Protein 5DS1 (pdb70)

Structure (mmCIF, N/CA/C/O backbone):
data_5DS1
#
_entry.id   5DS1
#
_cell.length_a   48.860
_cell.length_b   82.690
_cell.length_c   88.900
_cell.angle_alpha   90.00
_cell.angle_beta   92.11
_cell.angle_gamma   90.00
#
_symmetry.space_group_name_H-M   'C 1 2 1'
#
loop_
_entity.id
_entity.type
_entity.pdbx_description
1 polymer '17.1 kDa class II heat shock protein'
2 water water
#
loop_
_atom_site.group_PDB
_atom_site.id
_atom_site.type_symbol
_atom_site.label_atom_id
_atom_site.label_alt_id
_atom_site.label_comp_id
_atom_site.label_asym_id
_atom_site.label_entity_id
_atom_site.label_seq_id
_atom_site.pdbx_PDB_ins_code
_atom_site.Cartn_x
_atom_site.Cartn_y
_atom_site.Cartn_z
_atom_site.occupancy
_atom_site.B_iso_or_equiv
_atom_site.auth_seq_id
_atom_site.auth_comp_id
_atom_site.auth_asym_id
_atom_site.auth_atom_id
_atom_site.pdbx_PDB_model_num
ATOM 1 N N . SER A 1 2 ? -33.684 3.325 3.980 1.00 47.42 2 SER A N 1
ATOM 2 C CA . SER A 1 2 ? -32.631 3.464 4.993 1.00 58.10 2 SER A CA 1
ATOM 3 C C . SER A 1 2 ? -31.370 4.164 4.485 1.00 70.44 2 SER A C 1
ATOM 4 O O . SER A 1 2 ? -31.130 4.219 3.280 1.00 77.60 2 SER A O 1
ATOM 7 N N . THR A 1 3 ? -30.542 4.656 5.413 1.00 63.63 3 THR A N 1
ATOM 8 C CA . THR A 1 3 ? -29.367 5.434 5.036 1.00 65.83 3 THR A CA 1
ATOM 9 C C . THR A 1 3 ? -28.409 5.558 6.217 1.00 67.82 3 THR A C 1
ATOM 10 O O . THR A 1 3 ? -28.849 5.512 7.375 1.00 63.80 3 THR A O 1
ATOM 14 N N . PRO A 1 4 ? -27.098 5.701 5.972 1.00 68.97 4 PRO A N 1
ATOM 15 C CA . PRO A 1 4 ? -26.120 5.686 7.066 1.00 67.32 4 PRO A CA 1
ATOM 16 C C . PRO A 1 4 ? -26.328 6.814 8.071 1.00 49.99 4 PRO A C 1
ATOM 17 O O . PRO A 1 4 ? -26.583 7.958 7.693 1.00 49.71 4 PRO A O 1
ATOM 21 N N . ALA A 1 5 ? -26.138 6.490 9.358 1.00 44.97 5 ALA A N 1
ATOM 22 C CA . ALA A 1 5 ? -26.265 7.451 10.455 1.00 45.94 5 ALA A CA 1
ATOM 23 C C . ALA A 1 5 ? -25.183 7.273 11.516 1.00 52.26 5 ALA A C 1
ATOM 24 O O . ALA A 1 5 ? -24.848 6.149 11.906 1.00 55.20 5 ALA A O 1
ATOM 26 N N . ASP A 1 6 ? -24.654 8.393 11.993 1.00 53.25 6 ASP A N 1
ATOM 27 C CA . ASP A 1 6 ? -23.808 8.434 13.174 1.00 60.56 6 ASP A CA 1
ATOM 28 C C . ASP A 1 6 ? -24.578 9.137 14.285 1.00 57.71 6 ASP A C 1
ATOM 29 O O . ASP A 1 6 ? -25.426 9.988 14.016 1.00 58.90 6 ASP A O 1
ATOM 34 N N . VAL A 1 7 ? -24.289 8.786 15.537 1.00 51.73 7 VAL A N 1
ATOM 35 C CA . VAL A 1 7 ? -24.980 9.389 16.675 1.00 42.96 7 VAL A CA 1
ATOM 36 C C . VAL A 1 7 ? -23.957 9.662 17.770 1.00 42.16 7 VAL A C 1
ATOM 37 O O . VAL A 1 7 ? -23.294 8.734 18.248 1.00 47.62 7 VAL A O 1
ATOM 41 N N . LYS A 1 8 ? -23.833 10.924 18.177 1.00 40.15 8 LYS A N 1
ATOM 42 C CA . LYS A 1 8 ? -22.881 11.335 19.206 1.00 45.58 8 LYS A CA 1
ATOM 43 C C . LYS A 1 8 ? -23.624 11.924 20.399 1.00 51.57 8 LYS A C 1
ATOM 44 O O . LYS A 1 8 ? -24.757 12.395 20.279 1.00 59.76 8 LYS A O 1
ATOM 50 N N . GLU A 1 9 ? -22.974 11.889 21.564 1.00 53.81 9 GLU A N 1
ATOM 51 C CA . GLU A 1 9 ? -23.541 12.393 22.815 1.00 49.83 9 GLU A CA 1
ATOM 52 C C . GLU A 1 9 ? -22.637 13.495 23.365 1.00 47.85 9 GLU A C 1
ATOM 53 O O . GLU A 1 9 ? -21.572 13.219 23.928 1.00 45.36 9 GLU A O 1
ATOM 59 N N . HIS A 1 10 ? -23.072 14.733 23.224 1.00 56.73 10 HIS A N 1
ATOM 60 C CA . HIS A 1 10 ? -22.400 15.868 23.837 1.00 59.77 10 HIS A CA 1
ATOM 61 C C . HIS A 1 10 ? -22.907 16.052 25.253 1.00 53.41 10 HIS A C 1
ATOM 62 O O . HIS A 1 10 ? -23.855 15.384 25.667 1.00 54.32 10 HIS A O 1
ATOM 69 N N . PRO A 1 11 ? -22.260 16.918 26.044 1.00 69.37 11 PRO A N 1
ATOM 70 C CA . PRO A 1 11 ? -22.691 17.086 27.448 1.00 73.06 11 PRO A CA 1
ATOM 71 C C . PRO A 1 11 ? -24.190 17.286 27.639 1.00 72.40 11 PRO A C 1
ATOM 72 O O . PRO A 1 11 ? -24.796 16.629 28.499 1.00 68.05 11 PRO A O 1
ATOM 76 N N . ASN A 1 12 ? -24.813 18.144 26.829 1.00 70.96 12 ASN A N 1
ATOM 77 C CA . ASN A 1 12 ? -26.210 18.520 27.015 1.00 61.78 12 ASN A CA 1
ATOM 78 C C . ASN A 1 12 ? -27.065 18.244 25.782 1.00 49.84 12 ASN A C 1
ATOM 79 O O . ASN A 1 12 ? -28.148 18.828 25.645 1.00 43.75 12 ASN A O 1
ATOM 84 N N . SER A 1 13 ? -26.621 17.361 24.888 1.00 45.27 13 SER A N 1
ATOM 85 C CA . SER A 1 13 ? -27.328 17.193 23.625 1.00 52.59 13 SER A CA 1
ATOM 86 C C . SER A 1 13 ? -26.922 15.886 22.959 1.00 57.67 13 SER A C 1
ATOM 87 O O . SER A 1 13 ? -25.828 15.356 23.183 1.00 64.78 13 SER A O 1
ATOM 90 N N . TYR A 1 14 ? -27.818 15.394 22.111 1.00 54.25 14 TYR A N 1
ATOM 91 C CA . TYR A 1 14 ? -27.557 14.283 21.211 1.00 48.11 14 TYR A CA 1
ATOM 92 C C . TYR A 1 14 ? -27.500 14.782 19.768 1.00 48.32 14 TYR A C 1
ATOM 93 O O . TYR A 1 14 ? -28.252 15.687 19.388 1.00 51.23 14 TYR A O 1
ATOM 102 N N . VAL A 1 15 ? -26.622 14.190 18.959 1.00 50.41 15 VAL A N 1
ATOM 103 C CA . VAL A 1 15 ? -26.397 14.633 17.585 1.00 55.65 15 VAL A CA 1
ATOM 104 C C . VAL A 1 15 ? -26.549 13.449 16.644 1.00 54.05 15 VAL A C 1
ATOM 105 O O . VAL A 1 15 ? -25.934 12.396 16.857 1.00 49.99 15 VAL A O 1
ATOM 109 N N . PHE A 1 16 ? -27.358 13.632 15.601 1.00 46.53 16 PHE A N 1
ATOM 110 C CA . PHE A 1 16 ? -27.605 12.613 14.592 1.00 37.64 16 PHE A CA 1
ATOM 111 C C . PHE A 1 16 ? -27.117 13.133 13.244 1.00 37.92 16 PHE A C 1
ATOM 112 O O . PHE A 1 16 ? -27.465 14.250 12.836 1.00 35.60 16 PHE A O 1
ATOM 120 N N . MET A 1 17 ? -26.307 12.323 12.569 1.00 35.55 17 MET A N 1
ATOM 121 C CA . MET A 1 17 ? -25.615 12.680 11.328 1.00 28.74 17 MET A CA 1
ATOM 122 C C . MET A 1 17 ? -26.043 11.678 10.279 1.00 28.73 17 MET A C 1
ATOM 123 O O . MET A 1 17 ? -25.678 10.508 10.366 1.00 34.25 17 MET A O 1
ATOM 128 N N . VAL A 1 18 ? -26.818 12.117 9.302 1.00 27.75 18 VAL A N 1
ATOM 129 C CA . VAL A 1 18 ? -27.412 11.219 8.324 1.00 37.65 18 VAL A CA 1
ATOM 130 C C . VAL A 1 18 ? -26.887 11.588 6.934 1.00 46.00 18 VAL A C 1
ATOM 131 O O . VAL A 1 18 ? -26.815 12.769 6.595 1.00 39.02 18 VAL A O 1
ATOM 135 N N . ASP A 1 19 ? -26.481 10.584 6.146 1.00 49.23 19 ASP A N 1
ATOM 136 C CA . ASP A 1 19 ? -26.155 10.840 4.741 1.00 45.08 19 ASP A CA 1
ATOM 137 C C . ASP A 1 19 ? -27.427 11.033 3.922 1.00 45.64 19 ASP A C 1
ATOM 138 O O . ASP A 1 19 ? -28.367 10.232 4.005 1.00 54.03 19 ASP A O 1
ATOM 143 N N . MET A 1 20 ? -27.444 12.089 3.110 1.00 53.22 20 MET A N 1
ATOM 144 C CA . MET A 1 20 ? -28.546 12.374 2.188 1.00 48.06 20 MET A CA 1
ATOM 145 C C . MET A 1 20 ? -27.980 13.081 0.957 1.00 44.99 20 MET A C 1
ATOM 146 O O . MET A 1 20 ? -28.207 14.270 0.744 1.00 42.51 20 MET A O 1
ATOM 151 N N . PRO A 1 21 ? -27.220 12.368 0.129 1.00 50.37 21 PRO A N 1
ATOM 152 C CA . PRO A 1 21 ? -26.774 12.996 -1.126 1.00 46.74 21 PRO A CA 1
ATOM 153 C C . PRO A 1 21 ? -27.990 13.338 -1.973 1.00 45.53 21 PRO A C 1
ATOM 154 O O . PRO A 1 21 ? -28.964 12.587 -2.023 1.00 48.32 21 PRO A O 1
ATOM 158 N N . GLY A 1 22 ? -27.958 14.509 -2.602 1.00 38.80 22 GLY A N 1
ATOM 159 C CA . GLY A 1 22 ? -28.984 14.801 -3.585 1.00 40.39 22 GLY A CA 1
ATOM 160 C C . GLY A 1 22 ? -30.388 15.017 -3.054 1.00 48.69 22 GLY A C 1
ATOM 161 O O . GLY A 1 22 ? -31.354 14.893 -3.820 1.00 51.07 22 GLY A O 1
ATOM 162 N N . VAL A 1 23 ? -30.545 15.350 -1.773 1.00 38.79 23 VAL A N 1
ATOM 163 C CA . VAL A 1 23 ? -31.855 15.678 -1.226 1.00 43.43 23 VAL A CA 1
ATOM 164 C C . VAL A 1 23 ? -31.892 17.170 -1.001 1.00 47.87 23 VAL A C 1
ATOM 165 O O . VAL A 1 23 ? -31.056 17.724 -0.271 1.00 52.04 23 VAL A O 1
ATOM 169 N N . LYS A 1 24 ? -32.876 17.816 -1.578 1.00 42.95 24 LYS A N 1
ATOM 170 C CA . LYS A 1 24 ? -33.013 19.230 -1.406 1.00 46.34 24 LYS A CA 1
ATOM 171 C C . LYS A 1 24 ? -33.727 19.538 -0.112 1.00 68.04 24 LYS A C 1
ATOM 172 O O . LYS A 1 24 ? -34.651 18.846 0.245 1.00 68.88 24 LYS A O 1
ATOM 178 N N . SER A 1 25 ? -33.322 20.584 0.598 1.00 82.60 25 SER A N 1
ATOM 179 C CA . SER A 1 25 ? -34.025 20.937 1.823 1.00 88.23 25 SER A CA 1
ATOM 180 C C . SER A 1 25 ? -35.362 21.368 1.323 1.00 89.75 25 SER A C 1
ATOM 181 O O . SER A 1 25 ? -35.472 22.088 0.348 1.00 94.03 25 SER A O 1
ATOM 184 N N . GLY A 1 26 ? -36.386 20.879 1.974 1.00 79.13 26 GLY A N 1
ATOM 185 C CA . GLY A 1 26 ? -37.734 21.073 1.505 1.00 85.17 26 GLY A CA 1
ATOM 186 C C . GLY A 1 26 ? -38.291 19.684 1.207 1.00 88.23 26 GLY A C 1
ATOM 187 O O . GLY A 1 26 ? -39.501 19.477 1.143 1.00 95.04 26 GLY A O 1
ATOM 188 N N . ASP A 1 27 ? -37.388 18.725 1.032 1.00 79.85 27 ASP A N 1
ATOM 189 C CA . ASP A 1 27 ? -37.705 17.353 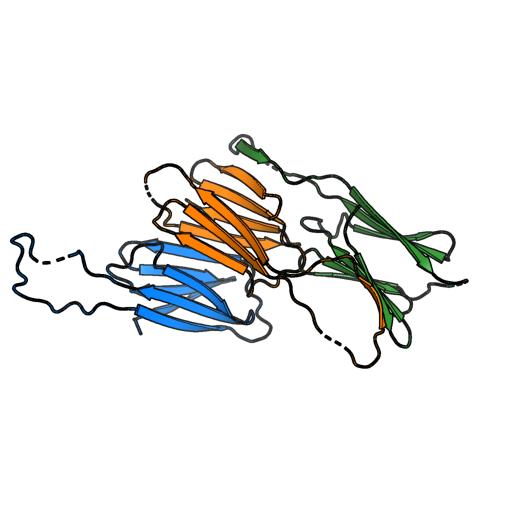0.840 1.00 71.29 27 ASP A CA 1
ATOM 190 C C . ASP A 1 27 ? -37.171 16.668 2.082 1.00 63.78 27 ASP A C 1
ATOM 191 O O . ASP A 1 27 ? -37.271 15.470 2.201 1.00 69.17 27 ASP A O 1
ATOM 196 N N . ILE A 1 28 ? -36.616 17.450 3.009 1.00 54.45 28 ILE A N 1
ATOM 197 C CA . ILE A 1 28 ? -36.153 16.920 4.290 1.00 59.12 28 ILE A CA 1
ATOM 198 C C . ILE A 1 28 ? -37.258 17.094 5.328 1.00 54.83 28 ILE A C 1
ATOM 199 O O . ILE A 1 28 ? -37.864 18.165 5.437 1.00 64.28 28 ILE A O 1
ATOM 204 N N . LYS A 1 29 ? -37.548 16.035 6.062 1.00 46.04 29 LYS A N 1
ATOM 205 C CA . LYS A 1 29 ? -38.444 16.101 7.200 1.00 54.96 29 LYS A CA 1
ATOM 206 C C . LYS A 1 29 ? -37.653 15.745 8.451 1.00 51.40 29 LYS A C 1
ATOM 207 O O . LYS A 1 29 ? -36.880 14.770 8.464 1.00 39.92 29 LYS A O 1
ATOM 213 N N . VAL A 1 30 ? -37.827 16.561 9.486 1.00 41.44 30 VAL A N 1
ATOM 214 C CA . VAL A 1 30 ? -37.314 16.278 10.816 1.00 36.90 30 VAL A CA 1
ATOM 215 C C . VAL A 1 30 ? -38.484 16.446 11.762 1.00 45.45 30 VAL A C 1
ATOM 216 O O . VAL A 1 30 ? -39.103 17.514 11.811 1.00 60.33 30 VAL A O 1
ATOM 220 N N . GLN A 1 31 ? -38.787 15.397 12.506 1.00 43.44 31 GLN A N 1
ATOM 221 C CA . GLN A 1 31 ? -40.083 15.282 13.148 1.00 49.14 31 GLN A CA 1
ATOM 222 C C . GLN A 1 31 ? -39.982 14.493 14.441 1.00 55.73 31 GLN A C 1
ATOM 223 O O . GLN A 1 31 ? -39.282 13.476 14.533 1.00 52.09 31 GLN A O 1
ATOM 229 N N . VAL A 1 32 ? -40.765 14.927 15.415 1.00 61.24 32 VAL A N 1
ATOM 230 C CA . VAL A 1 32 ? -40.888 14.228 16.683 1.00 56.79 32 VAL A CA 1
ATOM 231 C C . VAL A 1 32 ? -42.236 13.521 16.707 1.00 61.13 32 VAL A C 1
ATOM 232 O O . VAL A 1 32 ? -43.284 14.149 16.527 1.00 61.53 32 VAL A O 1
ATOM 236 N N . GLU A 1 33 ? -42.198 12.204 16.858 1.00 68.00 33 GLU A N 1
ATOM 237 C CA . GLU A 1 33 ? -43.384 11.396 17.098 1.00 74.49 33 GLU A CA 1
ATOM 238 C C . GLU A 1 33 ? -43.397 11.020 18.573 1.00 81.60 33 GLU A C 1
ATOM 239 O O . GLU A 1 33 ? -42.431 10.428 19.072 1.00 81.13 33 GLU A O 1
ATOM 241 N N . ASP A 1 34 ? -44.468 11.403 19.271 1.00 84.44 34 ASP A N 1
ATOM 242 C CA . ASP A 1 34 ? -44.784 10.973 20.634 1.00 95.48 34 ASP A CA 1
ATOM 243 C C . ASP A 1 34 ? -43.824 11.533 21.683 1.00 102.26 34 ASP A C 1
ATOM 244 O O . ASP A 1 34 ? -43.781 11.025 22.807 1.00 107.86 34 ASP A O 1
ATOM 249 N N . GLU A 1 35 ? -43.062 12.573 21.326 1.00 104.18 35 GLU A N 1
ATOM 250 C CA . GLU A 1 35 ? -42.160 13.330 22.199 1.00 105.72 35 GLU A CA 1
ATOM 251 C C . GLU A 1 35 ? -40.851 12.590 22.460 1.00 104.93 35 GLU A C 1
ATOM 252 O O . GLU A 1 35 ? -39.879 13.188 22.936 1.00 106.43 35 GLU A O 1
ATOM 254 N N . ASN A 1 36 ? -40.805 11.297 22.138 1.00 97.18 36 ASN A N 1
ATOM 255 C CA . ASN A 1 36 ? -39.628 10.479 22.395 1.00 84.20 36 ASN A CA 1
ATOM 256 C C . ASN A 1 36 ? -38.859 10.092 21.137 1.00 70.57 36 ASN A C 1
ATOM 257 O O . ASN A 1 36 ? -37.649 9.838 21.230 1.00 63.48 36 ASN A O 1
ATOM 262 N N . VAL A 1 37 ? -39.518 10.006 19.984 1.00 64.43 37 VAL A N 1
ATOM 263 C CA . VAL A 1 37 ? -38.933 9.407 18.793 1.00 75.60 37 VAL A CA 1
ATOM 264 C C . VAL A 1 37 ? -38.628 10.493 17.780 1.00 73.20 37 VAL A C 1
ATOM 265 O O . VAL A 1 37 ? -39.513 11.276 17.413 1.00 83.09 37 VAL A O 1
ATOM 269 N N . LEU A 1 38 ? -37.391 10.514 17.296 1.00 54.44 38 LEU A N 1
ATOM 270 C CA . LEU A 1 38 ? -36.961 11.492 16.312 1.00 44.84 38 LEU A CA 1
ATOM 271 C C . LEU A 1 38 ? -36.975 10.817 14.940 1.00 40.66 38 LEU A C 1
ATOM 272 O O . LEU A 1 38 ? -36.402 9.740 14.761 1.00 39.59 38 LEU A O 1
ATOM 277 N N . LEU A 1 39 ? -37.646 11.437 13.981 1.00 43.10 39 LEU A N 1
ATOM 278 C CA . LEU A 1 39 ? -37.919 10.822 12.693 1.00 42.84 39 LEU A CA 1
ATOM 279 C C . LEU A 1 39 ? -37.289 11.684 11.611 1.00 50.98 39 LEU A C 1
ATOM 280 O O . LEU A 1 39 ? -37.708 12.832 11.397 1.00 43.08 39 LEU A O 1
ATOM 285 N N . ILE A 1 40 ? -36.290 11.135 10.926 1.00 52.62 40 ILE A N 1
ATOM 286 C CA . ILE A 1 40 ? -35.521 11.880 9.933 1.00 57.41 40 ILE A CA 1
ATOM 287 C C . ILE A 1 40 ? -35.793 11.271 8.560 1.00 56.58 40 ILE A C 1
ATOM 288 O O . ILE A 1 40 ? -35.809 10.044 8.406 1.00 48.96 40 ILE A O 1
ATOM 293 N N . SER A 1 41 ? -36.072 12.128 7.578 1.00 61.47 41 SER A N 1
ATOM 294 C CA . SER A 1 41 ? -36.622 11.671 6.308 1.00 63.07 41 SER A CA 1
ATOM 295 C C . SER A 1 41 ? -36.206 12.618 5.182 1.00 64.46 41 SER A C 1
ATOM 296 O O . SER A 1 41 ? -36.178 13.836 5.376 1.00 65.98 41 SER A O 1
ATOM 299 N N . GLY A 1 42 ? -35.854 12.048 4.018 1.00 60.70 42 GLY A N 1
ATOM 300 C CA . GLY A 1 42 ? -35.513 12.806 2.814 1.00 59.13 42 GLY A CA 1
ATOM 301 C C . GLY A 1 42 ? -35.623 12.021 1.514 1.00 59.91 42 GLY A C 1
ATOM 302 O O . GLY A 1 42 ? -35.216 10.858 1.468 1.00 72.81 42 GLY A O 1
ATOM 303 N N . GLU A 1 43 ? -36.140 12.622 0.441 1.00 58.09 43 GLU A N 1
ATOM 304 C CA . GLU A 1 43 ? -36.343 11.914 -0.822 1.00 68.70 43 GLU A CA 1
ATOM 305 C C . GLU A 1 43 ? -35.476 12.494 -1.934 1.00 63.84 43 GLU A C 1
ATOM 306 O O . GLU A 1 43 ? -35.535 13.696 -2.213 1.00 65.91 43 GLU A O 1
ATOM 312 N N . ARG A 1 44 ? -34.708 11.630 -2.598 1.00 54.93 44 ARG A N 1
ATOM 313 C CA . ARG A 1 44 ? -33.948 12.031 -3.777 1.00 53.05 44 ARG A CA 1
ATOM 314 C C . ARG A 1 44 ? -34.800 11.840 -5.024 1.00 58.94 44 ARG A C 1
ATOM 315 O O . ARG A 1 44 ? -35.464 10.805 -5.190 1.00 61.41 44 ARG A O 1
ATOM 323 N N . LYS A 1 45 ? -34.762 12.838 -5.904 1.00 53.38 45 LYS A N 1
ATOM 324 C CA . LYS A 1 45 ? -35.559 12.843 -7.120 1.00 63.54 45 LYS A CA 1
ATOM 325 C C . LYS A 1 45 ? -34.668 12.959 -8.356 1.00 68.76 45 LYS A C 1
ATOM 326 O O . LYS A 1 45 ? -33.460 13.213 -8.269 1.00 64.85 45 LYS A O 1
ATOM 332 N N . ARG A 1 46 ? -35.290 12.748 -9.518 1.00 76.87 46 ARG A N 1
ATOM 333 C CA . ARG A 1 46 ? -34.629 12.821 -10.814 1.00 78.27 46 ARG A CA 1
ATOM 334 C C . ARG A 1 46 ? -34.768 14.214 -11.420 1.00 86.52 46 ARG A C 1
ATOM 335 O O . ARG A 1 46 ? -35.797 14.881 -11.276 1.00 89.27 46 ARG A O 1
ATOM 343 N N . GLU A 1 47 ? -33.714 14.655 -12.101 1.00 95.59 47 GLU A N 1
ATOM 344 C CA . GLU A 1 47 ? -33.786 15.859 -12.926 1.00 107.90 47 GLU A CA 1
ATOM 345 C C . GLU A 1 47 ? -34.380 15.445 -14.269 1.00 105.00 47 GLU A C 1
ATOM 346 O O . GLU A 1 47 ? -33.682 14.953 -15.156 1.00 108.71 47 GLU A O 1
ATOM 348 N N . GLU A 1 48 ? -35.694 15.620 -14.403 1.00 90.45 48 GLU A N 1
ATOM 349 C CA . GLU A 1 48 ? -36.403 15.355 -15.651 1.00 78.75 48 GLU A CA 1
ATOM 350 C C . GLU A 1 48 ? -35.809 16.161 -16.811 1.00 84.06 48 GLU A C 1
ATOM 351 O O . GLU A 1 48 ? -35.701 15.674 -17.942 1.00 86.37 48 GLU A O 1
ATOM 353 N N . LYS A 1 50 ? -36.414 13.074 -22.019 1.00 90.06 50 LYS A N 1
ATOM 354 C CA . LYS A 1 50 ? -35.410 12.984 -23.080 1.00 98.93 50 LYS A CA 1
ATOM 355 C C . LYS A 1 50 ? -35.390 14.246 -23.945 1.00 101.83 50 LYS A C 1
ATOM 356 O O . LYS A 1 50 ? -35.912 14.250 -25.066 1.00 108.78 50 LYS A O 1
ATOM 358 N N . GLU A 1 51 ? -34.868 15.349 -23.428 1.00 92.36 51 GLU A N 1
ATOM 359 C CA . GLU A 1 51 ? -34.864 16.589 -24.190 1.00 88.07 51 GLU A CA 1
ATOM 360 C C . GLU A 1 51 ? -33.662 16.533 -25.080 1.00 93.53 51 GLU A C 1
ATOM 361 O O . GLU A 1 51 ? -32.958 17.504 -25.265 1.00 93.24 51 GLU A O 1
ATOM 363 N N . GLY A 1 52 ? -33.439 15.360 -25.630 1.00 86.47 52 GLY A N 1
ATOM 364 C CA . GLY A 1 52 ? -32.256 15.107 -26.409 1.00 87.03 52 GLY A CA 1
ATOM 365 C C . GLY A 1 52 ? -31.178 14.631 -25.439 1.00 93.10 52 GLY A C 1
ATOM 366 O O . GLY A 1 52 ? -30.014 14.572 -25.785 1.00 95.56 52 GLY A O 1
ATOM 367 N N . VAL A 1 53 ? -31.579 14.296 -24.214 1.00 89.85 53 VAL A N 1
ATOM 368 C CA . VAL A 1 53 ? -30.705 13.824 -23.178 1.00 82.27 53 VAL A CA 1
ATOM 369 C C . VAL A 1 53 ? -31.000 12.372 -22.940 1.00 84.39 53 VAL A C 1
ATOM 370 O O . VAL A 1 53 ? -32.098 11.991 -22.654 1.00 85.82 53 VAL A O 1
ATOM 374 N N . LYS A 1 54 ? -29.977 11.574 -23.065 1.00 82.14 54 LYS A N 1
ATOM 375 C CA . LYS A 1 54 ? -30.063 10.132 -22.882 1.00 79.45 54 LYS A CA 1
ATOM 376 C C . LYS A 1 54 ? -29.117 9.690 -21.770 1.00 73.86 54 LYS A C 1
ATOM 377 O O . LYS A 1 54 ? -27.973 10.147 -21.695 1.00 84.43 54 LYS A O 1
ATOM 383 N N . TYR A 1 55 ? -29.605 8.809 -20.898 1.00 61.34 55 TYR A N 1
ATOM 384 C CA . TYR A 1 55 ? -28.778 8.226 -19.847 1.00 59.44 55 TYR A CA 1
ATOM 385 C C . TYR A 1 55 ? -27.864 7.151 -20.414 1.00 50.85 55 TYR A C 1
ATOM 386 O O . TYR A 1 55 ? -28.319 6.265 -21.143 1.00 61.20 55 TYR A O 1
ATOM 395 N N . LEU A 1 56 ? -26.581 7.202 -20.066 1.00 49.74 56 LEU A N 1
ATOM 396 C CA . LEU A 1 56 ? -25.712 6.075 -20.403 1.00 67.95 56 LEU A CA 1
ATOM 397 C C . LEU A 1 56 ? -25.494 5.136 -19.231 1.00 67.33 56 LEU A C 1
ATOM 398 O O . LEU A 1 56 ? -25.357 3.926 -19.428 1.00 73.44 56 LEU A O 1
ATOM 403 N N . LYS A 1 57 ? -25.455 5.661 -18.020 1.00 56.26 57 LYS A N 1
ATOM 404 C CA . LYS A 1 57 ? -25.304 4.833 -16.845 1.00 48.56 57 LYS A CA 1
ATOM 405 C C . LYS A 1 57 ? -26.116 5.461 -15.735 1.00 49.33 57 LYS A C 1
ATOM 406 O O . LYS A 1 57 ? -26.137 6.692 -15.573 1.00 42.98 57 LYS A O 1
ATOM 412 N N . MET A 1 58 ? -26.814 4.598 -15.001 1.00 52.46 58 MET A N 1
ATOM 413 C CA . MET A 1 58 ? -27.694 5.033 -13.927 1.00 51.24 58 MET A CA 1
ATOM 414 C C . MET A 1 58 ? -27.497 4.045 -12.791 1.00 53.00 58 MET A C 1
ATOM 415 O O . MET A 1 58 ? -28.058 2.947 -12.813 1.00 65.28 58 MET A O 1
ATOM 420 N N . GLU A 1 59 ? -26.700 4.434 -11.807 1.00 62.40 59 GLU A N 1
ATOM 421 C CA . GLU A 1 59 ? -26.525 3.619 -10.620 1.00 59.71 59 GLU A CA 1
ATOM 422 C C . GLU A 1 59 ? -26.979 4.290 -9.325 1.00 60.57 59 GLU A C 1
ATOM 423 O O . GLU A 1 59 ? -27.017 3.619 -8.294 1.00 61.22 59 GLU A O 1
ATOM 429 N N . ARG A 1 60 ? -27.331 5.574 -9.332 1.00 60.96 60 ARG A N 1
ATOM 430 C CA . ARG A 1 60 ? -27.845 6.221 -8.126 1.00 49.08 60 ARG A CA 1
ATOM 431 C C . ARG A 1 60 ? -29.335 5.928 -7.998 1.00 54.25 60 ARG A C 1
ATOM 432 O O . ARG A 1 60 ? -30.138 6.413 -8.801 1.00 57.78 60 ARG A O 1
ATOM 440 N N . ARG A 1 61 ? -29.702 5.135 -6.995 1.00 55.01 61 ARG A N 1
ATOM 441 C CA . ARG A 1 61 ? -31.107 4.900 -6.706 1.00 62.21 61 ARG A CA 1
ATOM 442 C C . ARG A 1 61 ? -31.708 6.124 -6.031 1.00 55.82 61 ARG A C 1
ATOM 443 O O . ARG A 1 61 ? -31.041 6.837 -5.281 1.00 61.60 61 ARG A O 1
ATOM 451 N N . ILE A 1 62 ? -32.980 6.379 -6.330 1.00 59.99 62 ILE A N 1
ATOM 452 C CA . ILE A 1 62 ? -33.692 7.537 -5.799 1.00 60.63 62 ILE A CA 1
ATOM 453 C C . ILE A 1 62 ? -34.824 7.031 -4.908 1.00 66.05 62 ILE A C 1
ATOM 454 O O . ILE A 1 62 ? -34.927 5.830 -4.641 1.00 71.29 62 ILE A O 1
ATOM 459 N N . GLY A 1 63 ? -35.676 7.929 -4.441 1.00 64.13 63 GLY A N 1
ATOM 460 C CA . GLY A 1 63 ? -36.683 7.561 -3.468 1.00 63.90 63 GLY A CA 1
ATOM 461 C C . GLY A 1 63 ? -36.303 8.059 -2.092 1.00 64.90 63 GLY A C 1
ATOM 462 O O . GLY A 1 63 ? -35.348 8.816 -1.912 1.00 75.65 63 GLY A O 1
ATOM 463 N N . LYS A 1 64 ? -37.047 7.600 -1.096 1.00 62.60 64 LYS A N 1
ATOM 464 C CA . LYS A 1 64 ? -36.945 8.189 0.227 1.00 66.40 64 LYS A CA 1
ATOM 465 C C . LYS A 1 64 ? -35.911 7.474 1.087 1.00 62.91 64 LYS A C 1
ATOM 466 O O . LYS A 1 64 ? -35.846 6.247 1.121 1.00 63.56 64 LYS A O 1
ATOM 472 N N . LEU A 1 65 ? -35.097 8.267 1.773 1.00 69.63 65 LEU A N 1
ATOM 473 C CA . LEU A 1 65 ? -34.250 7.812 2.866 1.00 65.16 65 LEU A CA 1
ATOM 474 C C . LEU A 1 65 ? -34.960 8.147 4.175 1.00 62.78 65 LEU A C 1
ATOM 475 O O . LEU A 1 65 ? -35.531 9.232 4.310 1.00 57.31 65 LEU A O 1
ATOM 480 N N . MET A 1 66 ? -34.946 7.225 5.130 1.00 74.04 66 MET A N 1
ATOM 481 C CA . MET A 1 66 ? -35.639 7.459 6.393 1.00 65.75 66 MET A CA 1
ATOM 482 C C . MET A 1 66 ? -34.989 6.653 7.506 1.00 62.14 66 MET A C 1
ATOM 483 O O . MET A 1 66 ? -34.628 5.488 7.311 1.00 53.50 66 MET A O 1
ATOM 488 N N . ARG A 1 67 ? -34.828 7.288 8.668 1.00 66.41 67 ARG A N 1
ATOM 489 C CA . ARG A 1 67 ? -34.364 6.615 9.875 1.00 70.20 67 ARG A CA 1
ATOM 490 C C . ARG A 1 67 ? -35.103 7.178 11.076 1.00 64.65 67 ARG A C 1
ATOM 491 O O . ARG A 1 67 ? -35.342 8.384 11.161 1.00 68.15 67 ARG A O 1
ATOM 499 N N . LYS A 1 68 ? -35.476 6.295 11.987 1.00 56.74 68 LYS A N 1
ATOM 500 C CA . LYS A 1 68 ? -36.082 6.671 13.249 1.00 44.70 68 LYS A CA 1
ATOM 501 C C . LYS A 1 68 ? -35.065 6.499 14.363 1.00 42.87 68 LYS A C 1
ATOM 502 O O . LYS A 1 68 ? -34.213 5.609 14.313 1.00 45.01 68 LYS A O 1
ATOM 508 N N . PHE A 1 69 ? -35.147 7.376 15.358 1.00 52.42 69 PHE A N 1
ATOM 509 C CA . PHE A 1 69 ? -34.284 7.313 16.529 1.00 57.13 69 PHE A CA 1
ATOM 510 C C . PHE A 1 69 ? -35.111 7.571 17.773 1.00 69.12 69 PHE A C 1
ATOM 511 O O . PHE A 1 69 ? -35.770 8.614 17.883 1.00 69.01 69 PHE A O 1
ATOM 519 N N . VAL A 1 70 ? -35.058 6.627 18.707 1.00 70.10 70 VAL A N 1
ATOM 520 C CA . VAL A 1 70 ? -35.797 6.721 19.953 1.00 60.98 70 VAL A CA 1
ATOM 521 C C . VAL A 1 70 ? -34.816 7.087 21.055 1.00 61.86 70 VAL A C 1
ATOM 522 O O . VAL A 1 70 ? -33.799 6.414 21.255 1.00 66.37 70 VAL A O 1
ATOM 526 N N . LEU A 1 71 ? -35.084 8.170 21.709 1.00 69.08 71 LEU A N 1
ATOM 527 C CA . LEU A 1 71 ? -34.404 8.539 22.934 1.00 68.75 71 LEU A CA 1
ATOM 528 C C . LEU A 1 71 ? -35.201 7.996 24.104 1.00 68.60 71 LEU A C 1
ATOM 529 O O . LEU A 1 71 ? -36.361 7.613 23.928 1.00 75.08 71 LEU A O 1
ATOM 534 N N . PRO A 1 72 ? -34.616 7.919 25.306 1.00 77.25 72 PRO A N 1
ATOM 535 C CA . PRO A 1 72 ? -35.344 7.326 26.443 1.00 75.96 72 PRO A CA 1
ATOM 536 C C . PRO A 1 72 ? -36.700 7.979 26.682 1.00 70.00 72 PRO A C 1
ATOM 537 O O . PRO A 1 72 ? -36.943 9.125 26.299 1.00 59.46 72 PRO A O 1
ATOM 541 N N . GLU A 1 73 ? -37.602 7.220 27.305 1.00 76.09 73 GLU A N 1
ATOM 542 C CA . GLU A 1 73 ? -38.893 7.774 27.689 1.00 70.56 73 GLU A CA 1
ATOM 543 C C . GLU A 1 73 ? -38.687 8.819 28.777 1.00 79.15 73 GLU A C 1
ATOM 544 O O . GLU A 1 73 ? -37.676 8.816 29.485 1.00 87.60 73 GLU A O 1
ATOM 546 N N . ASN A 1 74 ? -39.646 9.732 28.894 1.00 84.56 74 ASN A N 1
ATOM 547 C CA . ASN A 1 74 ? -39.543 10.907 29.755 1.00 87.55 74 ASN A CA 1
ATOM 548 C C . ASN A 1 74 ? -38.420 11.852 29.327 1.00 90.02 74 ASN A C 1
ATOM 549 O O . ASN A 1 74 ? -38.123 12.819 30.040 1.00 85.48 74 ASN A O 1
ATOM 551 N N . ALA A 1 75 ? -37.786 11.603 28.182 1.00 91.97 75 ALA A N 1
ATOM 552 C CA . ALA A 1 75 ? -36.809 12.534 27.616 1.00 95.69 75 ALA A CA 1
ATOM 553 C C . ALA A 1 75 ? -37.547 13.404 26.606 1.00 89.16 75 ALA A C 1
ATOM 554 O O . ALA A 1 75 ? -37.814 12.980 25.479 1.00 82.05 75 ALA A O 1
ATOM 556 N N . ASN A 1 76 ? -37.883 14.627 27.012 1.00 83.54 76 ASN A N 1
ATOM 557 C CA . ASN A 1 76 ? -38.720 15.510 26.207 1.00 82.73 76 ASN A CA 1
ATOM 558 C C . ASN A 1 76 ? -37.881 16.300 25.195 1.00 69.67 76 ASN A C 1
ATOM 559 O O . ASN A 1 76 ? -36.881 16.938 25.557 1.00 54.92 76 ASN A O 1
ATOM 564 N N . ILE A 1 77 ? -38.282 16.253 23.927 1.00 68.57 77 ILE A N 1
ATOM 565 C CA . ILE A 1 77 ? -37.608 17.019 22.883 1.00 65.37 77 ILE A CA 1
ATOM 566 C C . ILE A 1 77 ? -38.266 18.389 22.827 1.00 65.91 77 ILE A C 1
ATOM 567 O O . ILE A 1 77 ? -39.423 18.521 22.430 1.00 71.01 77 ILE A O 1
ATOM 572 N N . GLU A 1 78 ? -37.534 19.405 23.258 1.00 61.91 78 GLU A N 1
ATOM 573 C CA . GLU A 1 78 ? -38.021 20.769 23.247 1.00 61.67 78 GLU A CA 1
ATOM 574 C C . GLU A 1 78 ? -37.175 21.689 22.394 1.00 56.99 78 GLU A C 1
ATOM 575 O O . GLU A 1 78 ? -37.681 22.724 21.943 1.00 62.88 78 GLU A O 1
ATOM 581 N N . ALA A 1 79 ? -35.915 21.349 22.169 1.00 38.09 79 ALA A N 1
ATOM 582 C CA . ALA A 1 79 ? -34.988 22.176 21.421 1.00 36.98 79 ALA A CA 1
ATOM 583 C C . ALA A 1 79 ? -34.387 21.288 20.350 1.00 47.26 79 ALA A C 1
ATOM 584 O O . ALA A 1 79 ? -33.667 20.323 20.650 1.00 45.71 79 ALA A O 1
ATOM 586 N N . ILE A 1 80 ? -34.696 21.587 19.112 1.00 41.14 80 ILE A N 1
ATOM 587 C CA . ILE A 1 80 ? -34.192 20.768 18.027 1.00 45.68 80 ILE A CA 1
ATOM 588 C C . ILE A 1 80 ? -33.457 21.661 17.037 1.00 51.47 80 ILE A C 1
ATOM 589 O O . ILE A 1 80 ? -33.778 22.842 16.862 1.00 49.64 80 ILE A O 1
ATOM 594 N N . SER A 1 81 ? -32.461 21.078 16.389 1.00 53.94 81 SER A N 1
ATOM 595 C CA . SER A 1 81 ? -31.524 21.776 15.524 1.00 47.83 81 SER A CA 1
ATOM 596 C C . SER A 1 81 ? -31.358 20.966 14.253 1.00 46.16 81 SER A C 1
ATOM 597 O O . SER A 1 81 ? -31.266 19.741 14.327 1.00 54.59 81 SER A O 1
ATOM 600 N N . ALA A 1 82 ? -31.300 21.623 13.093 1.00 35.15 82 ALA A N 1
ATOM 601 C CA . ALA A 1 82 ? -31.095 20.864 11.855 1.00 43.60 82 ALA A CA 1
ATOM 602 C C . ALA A 1 82 ? -30.189 21.610 10.874 1.00 56.43 82 ALA A C 1
ATOM 603 O O . ALA A 1 82 ? -30.464 22.764 10.535 1.00 62.30 82 ALA A O 1
ATOM 605 N N . ILE A 1 83 ? -29.120 20.954 10.412 1.00 59.79 83 ILE A N 1
ATOM 606 C CA . ILE A 1 83 ? -28.210 21.529 9.419 1.00 58.22 83 ILE A CA 1
ATOM 607 C C . ILE A 1 83 ? -28.102 20.587 8.235 1.00 47.39 83 ILE A C 1
ATOM 608 O O . ILE A 1 83 ? -27.894 19.386 8.410 1.00 45.78 83 ILE A O 1
ATOM 613 N N . SER A 1 84 ? -28.221 21.135 7.039 1.00 47.15 84 SER A N 1
ATOM 614 C CA . SER A 1 84 ? -27.989 20.409 5.802 1.00 39.68 84 SER A CA 1
ATOM 615 C C . SER A 1 84 ? -26.683 20.936 5.211 1.00 38.35 84 SER A C 1
ATOM 616 O O . SER A 1 84 ? -26.542 22.146 4.995 1.00 44.57 84 SER A O 1
ATOM 619 N N . GLN A 1 85 ? -25.715 20.045 4.987 1.00 37.98 85 GLN A N 1
ATOM 620 C CA . GLN A 1 85 ? -24.464 20.493 4.385 1.00 40.45 85 GLN A CA 1
ATOM 621 C C . GLN A 1 85 ? -23.728 19.356 3.697 1.00 44.11 85 GLN A C 1
ATOM 622 O O . GLN A 1 85 ? -23.251 18.427 4.360 1.00 43.77 85 GLN A O 1
ATOM 628 N N . ASP A 1 86 ? -23.554 19.488 2.382 1.00 47.31 86 ASP A N 1
ATOM 629 C CA . ASP A 1 86 ? -22.753 18.572 1.569 1.00 34.21 86 ASP A CA 1
ATOM 630 C C . ASP A 1 86 ? -23.346 17.187 1.591 1.00 35.42 86 ASP A C 1
ATOM 631 O O . ASP A 1 86 ? -22.625 16.181 1.575 1.00 38.84 86 ASP A O 1
ATOM 636 N N . GLY A 1 87 ? -24.678 17.167 1.637 1.00 36.65 87 GLY A N 1
ATOM 637 C CA . GLY A 1 87 ? -25.459 15.952 1.630 1.00 38.19 87 GLY A CA 1
ATOM 638 C C . GLY A 1 87 ? -25.527 15.253 2.960 1.00 46.20 87 GLY A C 1
ATOM 639 O O . GLY A 1 87 ? -25.979 14.105 3.011 1.00 41.21 87 GLY A O 1
ATOM 640 N N . VAL A 1 88 ? -25.071 15.885 4.034 1.00 26.49 88 VAL A N 1
ATOM 641 C CA . VAL A 1 88 ? -25.176 15.303 5.361 1.00 37.79 88 VAL A CA 1
ATOM 642 C C . VAL A 1 88 ? -26.092 16.166 6.212 1.00 33.46 88 VAL A C 1
ATOM 643 O O . VAL A 1 88 ? -25.933 17.393 6.281 1.00 34.48 88 VAL A O 1
ATOM 647 N N . LEU A 1 89 ? -27.063 15.540 6.842 1.00 33.76 89 LEU A N 1
ATOM 648 C CA . LEU A 1 89 ? -27.974 16.263 7.714 1.00 34.97 89 LEU A CA 1
ATOM 649 C C . LEU A 1 89 ? -27.587 15.989 9.162 1.00 36.92 89 LEU A C 1
ATOM 650 O O . LEU A 1 89 ? -27.592 14.831 9.599 1.00 45.13 89 LEU A O 1
ATOM 655 N N . THR A 1 90 ? -27.277 17.051 9.902 1.00 38.67 90 THR A N 1
ATOM 656 C CA . THR A 1 90 ? -26.935 16.984 11.321 1.00 41.25 90 THR A CA 1
ATOM 657 C C . THR A 1 90 ? -28.066 17.597 12.148 1.00 42.39 90 THR A C 1
ATOM 658 O O . THR A 1 90 ? -28.321 18.807 12.081 1.00 37.74 90 THR A O 1
ATOM 662 N N . VAL A 1 91 ? -28.744 16.760 12.918 1.00 30.88 91 VAL A N 1
ATOM 663 C CA . VAL A 1 91 ? -29.790 17.193 13.827 1.00 36.43 91 VAL A CA 1
ATOM 664 C C . VAL A 1 91 ? -29.279 17.059 15.255 1.00 41.90 91 VAL A C 1
ATOM 665 O O . VAL A 1 91 ? -28.795 15.989 15.662 1.00 39.90 91 VAL A O 1
ATOM 669 N N . THR A 1 92 ? -29.367 18.136 16.007 1.00 39.80 92 THR A N 1
ATOM 670 C CA . THR A 1 92 ? -28.996 18.164 17.414 1.00 47.62 92 THR A CA 1
ATOM 671 C C . THR A 1 92 ? -30.246 18.344 18.258 1.00 45.00 92 THR A C 1
ATOM 672 O O . THR A 1 92 ? -30.948 19.349 18.131 1.00 50.02 92 THR A O 1
ATOM 676 N N . VAL A 1 93 ? -30.491 17.393 19.143 1.00 47.11 93 VAL A N 1
ATOM 677 C CA . VAL A 1 93 ? -31.706 17.320 19.947 1.00 45.44 93 VAL A CA 1
ATOM 678 C C . VAL A 1 93 ? -31.290 17.418 21.411 1.00 44.20 93 VAL A C 1
ATOM 679 O O . VAL A 1 93 ? -30.345 16.747 21.839 1.00 47.92 93 VAL A O 1
ATOM 683 N N . ASN A 1 94 ? -31.937 18.297 22.164 1.00 55.19 94 ASN A N 1
ATOM 684 C CA . ASN A 1 94 ? -31.785 18.276 23.634 1.00 52.13 94 ASN A CA 1
ATOM 685 C C . ASN A 1 94 ? -32.158 16.899 24.168 1.00 37.95 94 ASN A C 1
ATOM 686 O O . ASN A 1 94 ? -31.462 16.341 25.004 1.00 46.96 94 ASN A O 1
ATOM 691 N N . SER B 1 2 ? -54.705 29.982 12.582 1.00 73.76 2 SER B N 1
ATOM 692 C CA . SER B 1 2 ? -53.840 31.160 12.576 1.00 79.98 2 SER B CA 1
ATOM 693 C C . SER B 1 2 ? -53.44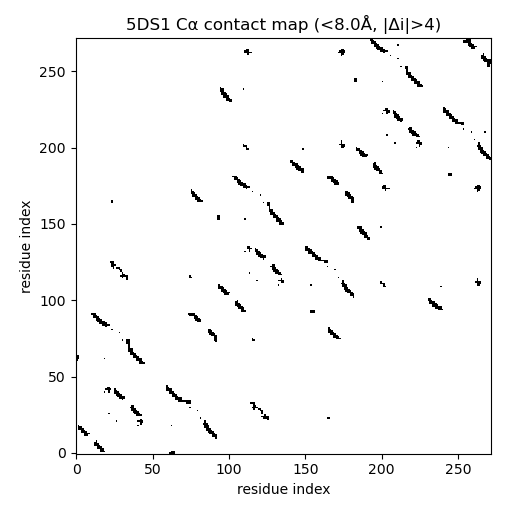8 31.617 13.977 1.00 85.76 2 SER B C 1
ATOM 694 O O . SER B 1 2 ? -54.146 31.335 14.940 1.00 87.23 2 SER B O 1
ATOM 697 N N . THR B 1 3 ? -52.329 32.341 14.095 1.00 89.23 3 THR B N 1
ATOM 698 C CA . THR B 1 3 ? -51.787 32.640 15.413 1.00 90.96 3 THR B CA 1
ATOM 699 C C . THR B 1 3 ? -50.817 33.796 15.297 1.00 94.01 3 THR B C 1
ATOM 700 O O . THR B 1 3 ? -50.076 33.853 14.309 1.00 95.29 3 THR B O 1
ATOM 704 N N . PRO B 1 4 ? -50.783 34.712 16.266 1.00 85.76 4 PRO B N 1
ATOM 705 C CA . PRO B 1 4 ? -49.776 35.782 16.229 1.00 77.03 4 PRO B CA 1
ATOM 706 C C . PRO B 1 4 ? -48.347 35.261 16.145 1.00 63.07 4 PRO B C 1
ATOM 707 O O . PRO B 1 4 ? -47.992 34.242 16.746 1.00 59.27 4 PRO B O 1
ATOM 711 N N . ALA B 1 5 ? -47.505 36.035 15.454 1.00 58.45 5 ALA B N 1
ATOM 712 C CA . ALA B 1 5 ? -46.110 35.696 15.215 1.00 51.43 5 ALA B CA 1
ATOM 713 C C . ALA B 1 5 ? -45.251 36.947 15.300 1.00 53.67 5 ALA B C 1
ATOM 714 O O . ALA B 1 5 ? -45.637 38.004 14.807 1.00 57.06 5 ALA B O 1
ATOM 716 N N . ASP B 1 6 ? -44.077 36.834 15.897 1.00 48.40 6 ASP B N 1
ATOM 717 C CA . ASP B 1 6 ? -43.095 37.904 15.825 1.00 48.55 6 ASP B CA 1
ATOM 718 C C . ASP B 1 6 ? -41.941 37.468 14.935 1.00 59.33 6 ASP B C 1
ATOM 719 O O . ASP B 1 6 ? -41.498 36.318 14.994 1.00 56.35 6 ASP B O 1
ATOM 724 N N . VAL B 1 7 ? -41.457 38.377 14.102 1.00 60.52 7 VAL B N 1
ATOM 725 C CA . VAL B 1 7 ? -40.299 38.091 13.272 1.00 51.32 7 VAL B CA 1
ATOM 726 C C . VAL B 1 7 ? -39.215 39.098 13.613 1.00 53.03 7 VAL B C 1
ATOM 727 O O . VAL B 1 7 ? -39.431 40.303 13.487 1.00 55.74 7 VAL B O 1
ATOM 731 N N . LYS B 1 8 ? -38.057 38.610 14.042 1.00 58.64 8 LYS B N 1
ATOM 732 C CA . LYS B 1 8 ? -36.915 39.460 14.334 1.00 65.22 8 LYS B CA 1
ATOM 733 C C . LYS B 1 8 ? -35.788 39.135 13.367 1.00 74.32 8 LYS B C 1
ATOM 734 O O . LYS B 1 8 ? -35.708 38.023 12.838 1.00 74.54 8 LYS B O 1
ATOM 740 N N . GLU B 1 9 ? -34.934 40.122 13.106 1.00 76.50 9 GLU B N 1
ATOM 741 C CA . GLU B 1 9 ? -33.758 39.920 12.271 1.00 64.03 9 GLU B CA 1
ATOM 742 C C . GLU B 1 9 ? -32.514 40.015 13.135 1.00 64.45 9 GLU B C 1
ATOM 743 O O . GLU B 1 9 ? -32.347 40.982 13.888 1.00 68.42 9 GLU B O 1
ATOM 749 N N . HIS B 1 10 ? -31.646 39.034 13.000 1.00 56.84 10 HIS B N 1
ATOM 750 C CA . HIS B 1 10 ? -30.321 39.039 13.579 1.00 69.72 10 HIS B CA 1
ATOM 751 C C . HIS B 1 10 ? -29.269 39.192 12.491 1.00 74.61 10 HIS B C 1
ATOM 752 O O . HIS B 1 10 ? -29.577 39.095 11.298 1.00 67.62 10 HIS B O 1
ATOM 759 N N . PRO B 1 11 ? -28.021 39.503 12.870 1.00 80.33 11 PRO B N 1
ATOM 760 C CA . PRO B 1 11 ? -26.961 39.655 11.864 1.00 86.21 11 PRO B CA 1
ATOM 761 C C . PRO B 1 11 ? -26.994 38.613 10.754 1.00 84.38 11 PRO B C 1
ATOM 762 O O . PRO B 1 11 ? -27.107 38.960 9.574 1.00 81.26 11 PRO B O 1
ATOM 766 N N . ASN B 1 12 ? -26.934 37.336 11.094 1.00 89.07 12 ASN B N 1
ATOM 767 C CA . ASN B 1 12 ? -26.974 36.305 10.065 1.00 89.70 12 ASN B CA 1
ATOM 768 C C . ASN B 1 12 ? -28.113 35.311 10.282 1.00 76.01 12 ASN B C 1
ATOM 769 O O . ASN B 1 12 ? -27.996 34.147 9.906 1.00 65.60 12 ASN B O 1
ATOM 774 N N . SER B 1 13 ? -29.236 35.751 10.849 1.00 77.40 13 SER B N 1
ATOM 775 C CA . SER B 1 13 ? -30.360 34.833 10.986 1.00 75.36 13 SER B CA 1
ATOM 776 C C . SER B 1 13 ? -31.667 35.595 11.140 1.00 70.52 13 SER B C 1
ATOM 777 O O . SER B 1 13 ? -31.701 36.779 11.490 1.00 65.69 13 SER B O 1
ATOM 780 N N . TYR B 1 14 ? -32.748 34.871 10.880 1.00 68.09 14 TYR B N 1
ATOM 781 C CA . TYR B 1 14 ? -34.103 35.351 11.080 1.00 66.35 14 TYR B CA 1
ATOM 782 C C . TYR B 1 14 ? -34.763 34.531 12.180 1.00 61.50 14 TYR B C 1
ATOM 783 O O . TYR B 1 14 ? -34.565 33.309 12.260 1.00 51.03 14 TYR B O 1
ATOM 792 N N . VAL B 1 15 ? -35.524 35.206 13.039 1.00 47.34 15 VAL B N 1
ATOM 793 C CA . VAL B 1 15 ? -36.165 34.561 14.184 1.00 54.56 15 VAL B CA 1
ATOM 794 C C . VAL B 1 15 ? -37.669 34.689 14.042 1.00 51.45 15 VAL B C 1
ATOM 795 O O . VAL B 1 15 ? -38.196 35.804 13.887 1.00 47.61 15 VAL B O 1
ATOM 799 N N . PHE B 1 16 ? -38.353 33.549 14.089 1.0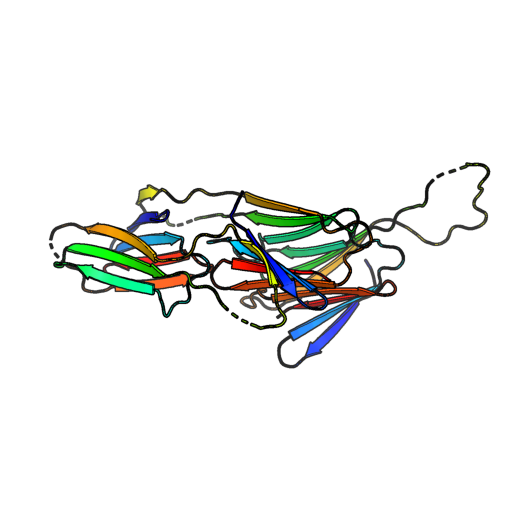0 48.65 16 PHE B N 1
ATOM 800 C CA . PHE B 1 16 ? -39.809 33.489 14.068 1.00 51.92 16 PHE B CA 1
ATOM 801 C C . PHE B 1 16 ? -40.299 33.011 15.424 1.00 50.09 16 PHE B C 1
ATOM 802 O O . PHE B 1 16 ? -39.881 31.943 15.894 1.00 45.82 16 PHE B O 1
ATOM 810 N N . MET B 1 17 ? -41.159 33.806 16.057 1.00 41.76 17 MET B N 1
ATOM 811 C CA . MET B 1 17 ? -41.732 33.454 17.349 1.00 40.37 17 MET B CA 1
ATOM 812 C C . MET B 1 17 ? -43.231 33.328 17.178 1.00 48.12 17 MET B C 1
ATOM 813 O O . MET B 1 17 ? -43.897 34.311 16.845 1.00 64.84 17 MET B O 1
ATOM 818 N N . VAL B 1 18 ? -43.758 32.132 17.428 1.00 46.75 18 VAL B N 1
ATOM 819 C CA . VAL B 1 18 ? -45.161 31.811 17.192 1.00 49.51 18 VAL B CA 1
ATOM 820 C C . VAL B 1 18 ? -45.786 31.329 18.492 1.00 55.11 18 VAL B C 1
ATOM 821 O O . VAL B 1 18 ? -45.242 30.440 19.156 1.00 56.41 18 VAL B O 1
ATOM 825 N N . ASP B 1 19 ? -46.935 31.895 18.847 1.00 62.74 19 ASP B N 1
ATOM 826 C CA . ASP B 1 19 ? -47.623 31.395 20.030 1.00 57.85 19 ASP B CA 1
ATOM 827 C C . ASP B 1 19 ? -48.159 29.996 19.786 1.00 52.93 19 ASP B C 1
ATOM 828 O O . ASP B 1 19 ? -48.819 29.734 18.778 1.00 48.85 19 ASP B O 1
ATOM 833 N N . MET B 1 20 ? -47.906 29.108 20.719 1.00 51.66 20 MET B N 1
ATOM 834 C CA . MET B 1 20 ? -48.556 27.818 20.566 1.00 56.41 20 MET B CA 1
ATOM 835 C C . MET B 1 20 ? -48.903 27.229 21.920 1.00 50.66 20 MET B C 1
ATOM 836 O O . MET B 1 20 ? -48.409 26.158 22.281 1.00 54.48 20 MET B O 1
ATOM 841 N N . PRO B 1 21 ? -49.761 27.880 22.691 1.00 60.97 21 PRO B N 1
ATOM 842 C CA . PRO B 1 21 ? -50.077 27.362 24.025 1.00 54.91 21 PRO B CA 1
ATOM 843 C C . PRO B 1 21 ? -50.708 25.984 23.910 1.00 53.05 21 PRO B C 1
ATOM 844 O O . PRO B 1 21 ? -51.581 25.753 23.066 1.00 50.82 21 PRO B O 1
ATOM 848 N N . GLY B 1 22 ? -50.255 25.063 24.759 1.00 47.90 22 GLY B N 1
ATOM 849 C CA . GLY B 1 22 ? -50.883 23.755 24.810 1.00 56.16 22 GLY B CA 1
ATOM 850 C C . GLY B 1 22 ? -50.448 22.783 23.733 1.00 56.98 22 GLY B C 1
ATOM 851 O O . GLY B 1 22 ? -51.099 21.752 23.524 1.00 59.01 22 GLY B O 1
ATOM 852 N N . VAL B 1 23 ? -49.368 23.074 23.035 1.00 48.47 23 VAL B N 1
ATOM 853 C CA . VAL B 1 23 ? -48.860 22.184 22.017 1.00 47.51 23 VAL B CA 1
ATOM 854 C C . VAL B 1 23 ? -47.701 21.412 22.620 1.00 55.76 23 VAL B C 1
ATOM 855 O O . VAL B 1 23 ? -46.704 22.005 23.049 1.00 60.47 23 VAL B O 1
ATOM 859 N N . LYS B 1 24 ? -47.846 20.095 22.703 1.00 59.41 24 LYS B N 1
ATOM 860 C CA . LYS B 1 24 ? -46.705 19.258 23.041 1.00 63.69 24 LYS B CA 1
ATOM 861 C C . LYS B 1 24 ? -45.776 19.183 21.838 1.00 76.57 24 LYS B C 1
ATOM 862 O O . LYS B 1 24 ? -46.208 18.798 20.741 1.00 70.19 24 LYS B O 1
ATOM 868 N N . SER B 1 25 ? -44.513 19.590 22.027 1.00 78.97 25 SER B N 1
ATOM 869 C CA . SER B 1 25 ? -43.536 19.443 20.955 1.00 67.69 25 SER B CA 1
ATOM 870 C C . SER B 1 25 ? -43.421 17.969 20.621 1.00 62.02 25 SER B C 1
ATOM 871 O O . SER B 1 25 ? -42.877 17.181 21.401 1.00 68.55 25 SER B O 1
ATOM 874 N N . GLY B 1 26 ? -44.056 17.635 19.527 1.00 60.27 26 GLY B N 1
ATOM 875 C CA . GLY B 1 26 ? -44.287 16.310 19.008 1.00 60.16 26 GLY B CA 1
ATOM 876 C C . GLY B 1 26 ? -45.481 16.451 18.071 1.00 69.19 26 GLY B C 1
ATOM 877 O O . GLY B 1 26 ? -45.692 15.644 17.187 1.00 77.51 26 GLY B O 1
ATOM 878 N N . ASP B 1 27 ? -46.277 17.494 18.275 1.00 74.90 27 ASP B N 1
ATOM 879 C CA . ASP B 1 27 ? -47.374 17.845 17.418 1.00 73.44 27 ASP B CA 1
ATOM 880 C C . ASP B 1 27 ? -47.041 19.194 16.766 1.00 57.86 27 ASP B C 1
ATOM 881 O O . ASP B 1 27 ? -47.890 19.829 16.209 1.00 44.65 27 ASP B O 1
ATOM 886 N N . ILE B 1 28 ? -45.779 19.594 16.857 1.00 58.76 28 ILE B N 1
ATOM 887 C CA . ILE B 1 28 ? -45.259 20.786 16.261 1.00 61.34 28 ILE B CA 1
ATOM 888 C C . ILE B 1 28 ? -44.567 20.299 15.028 1.00 64.27 28 ILE B C 1
ATOM 889 O O . ILE B 1 28 ? -43.813 19.368 15.070 1.00 69.21 28 ILE B O 1
ATOM 894 N N . LYS B 1 29 ? -44.826 20.962 13.933 1.00 67.59 29 LYS B N 1
ATOM 895 C CA . LYS B 1 29 ? -44.228 20.641 12.654 1.00 67.85 29 LYS B CA 1
ATOM 896 C C . LYS B 1 29 ? -43.520 21.893 12.159 1.00 54.40 29 LYS B C 1
ATOM 897 O O . LYS B 1 29 ? -44.122 22.969 12.113 1.00 47.08 29 LYS B O 1
ATOM 903 N N . VAL B 1 30 ? -42.229 21.788 11.870 1.00 54.67 30 VAL B N 1
ATOM 904 C CA . VAL B 1 30 ? -41.508 22.884 11.230 1.00 47.35 30 VAL B CA 1
ATOM 905 C C . VAL B 1 30 ? -40.875 22.340 9.976 1.00 48.95 30 VAL B C 1
ATOM 906 O O . VAL B 1 30 ? -40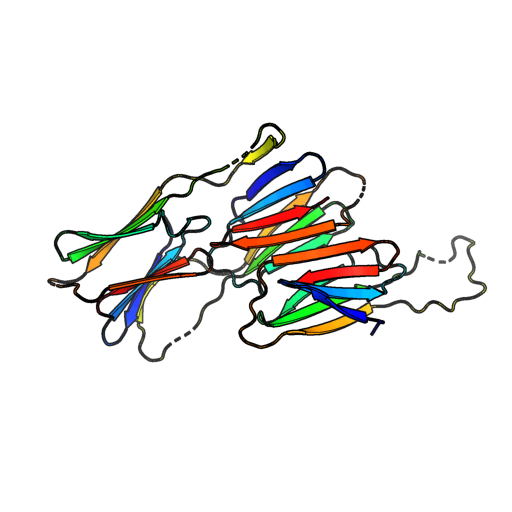.051 21.419 10.041 1.00 63.06 30 VAL B O 1
ATOM 910 N N . GLN B 1 31 ? -41.270 22.876 8.833 1.00 45.03 31 GLN B N 1
ATOM 911 C CA . GLN B 1 31 ? -40.633 22.452 7.602 1.00 45.37 31 GLN B CA 1
ATOM 912 C C . GLN B 1 31 ? -40.487 23.611 6.635 1.00 55.32 31 GLN B C 1
ATOM 913 O O . GLN B 1 31 ? -41.220 24.599 6.678 1.00 49.35 31 GLN B O 1
ATOM 919 N N . VAL B 1 32 ? -39.510 23.459 5.762 1.00 70.97 32 VAL B N 1
ATOM 920 C CA . VAL B 1 32 ? -39.275 24.340 4.632 1.00 68.56 32 VAL B CA 1
ATOM 921 C C . VAL B 1 32 ? -39.902 23.690 3.414 1.00 67.45 32 VAL B C 1
ATOM 922 O O . VAL B 1 32 ? -39.904 22.461 3.294 1.00 68.52 32 VAL B O 1
ATOM 926 N N . GLU B 1 33 ? -40.469 24.496 2.523 1.00 75.47 33 GLU B N 1
ATOM 927 C CA . GLU B 1 33 ? -40.978 23.983 1.259 1.00 91.84 33 GLU B CA 1
ATOM 928 C C . GLU B 1 33 ? -40.417 24.826 0.122 1.00 94.26 33 GLU B C 1
ATOM 929 O O . GLU B 1 33 ? -40.595 26.049 0.104 1.00 95.29 33 GLU B O 1
ATOM 935 N N . ASP B 1 34 ? -39.717 24.167 -0.805 1.00 91.35 34 ASP B N 1
ATOM 936 C CA . ASP B 1 34 ? -39.100 24.769 -1.989 1.00 91.59 34 ASP B CA 1
ATOM 937 C C . ASP B 1 34 ? -38.053 25.828 -1.653 1.00 87.59 34 ASP B C 1
ATOM 938 O O . ASP B 1 34 ? -37.783 26.705 -2.485 1.00 95.12 34 ASP B O 1
ATOM 943 N N . GLU B 1 35 ? -37.493 25.765 -0.439 1.00 73.50 35 GLU B N 1
ATOM 944 C CA . GLU B 1 35 ? -36.217 26.376 -0.057 1.00 75.55 35 GLU B CA 1
ATOM 945 C C . GLU B 1 35 ? -36.334 27.772 0.553 1.00 84.69 35 GLU B C 1
ATOM 946 O O . GLU B 1 35 ? -35.441 28.184 1.301 1.00 90.79 35 GLU B O 1
ATOM 948 N N . ASN B 1 36 ? -37.406 28.515 0.264 1.00 82.11 36 ASN B N 1
ATOM 949 C CA . ASN B 1 36 ? -37.537 29.870 0.793 1.00 74.81 36 ASN B CA 1
ATOM 950 C C . ASN B 1 36 ? -38.806 30.109 1.607 1.00 68.50 36 ASN B C 1
ATOM 951 O O . ASN B 1 36 ? -38.971 31.212 2.143 1.00 68.46 36 ASN B O 1
ATOM 956 N N . VAL B 1 37 ? -39.715 29.142 1.697 1.00 68.78 37 VAL B N 1
ATOM 957 C CA . VAL B 1 37 ? -40.962 29.308 2.435 1.00 75.50 37 VAL B CA 1
ATOM 958 C C . VAL B 1 37 ? -40.878 28.492 3.712 1.00 70.22 37 VAL B C 1
ATOM 959 O O . VAL B 1 37 ? -40.659 27.273 3.662 1.00 68.54 37 VAL B O 1
ATOM 963 N N . LEU B 1 38 ? -41.050 29.160 4.854 1.00 61.78 38 LEU B N 1
ATOM 964 C CA . LEU B 1 38 ? -41.043 28.502 6.154 1.00 55.62 38 LEU B CA 1
ATOM 965 C C . LEU B 1 38 ? -42.470 28.139 6.535 1.00 59.73 38 LEU B C 1
ATOM 966 O O . LEU B 1 38 ? -43.387 28.947 6.364 1.00 65.02 38 LEU B O 1
ATOM 971 N N . LEU B 1 39 ? -42.655 26.930 7.058 1.00 59.63 39 LEU B N 1
ATOM 972 C CA . LEU B 1 39 ? -43.981 26.438 7.420 1.00 60.15 39 LEU B CA 1
ATOM 973 C C . LEU B 1 39 ? -43.967 25.986 8.875 1.00 47.17 39 LEU B C 1
ATOM 974 O O . LEU B 1 39 ? -43.344 24.976 9.204 1.00 50.89 39 LEU B O 1
ATOM 979 N N . ILE B 1 40 ? -44.647 26.730 9.745 1.00 55.53 40 ILE B N 1
ATOM 980 C CA . ILE B 1 40 ? -44.758 26.402 11.169 1.00 56.63 40 ILE B CA 1
ATOM 981 C C . ILE B 1 40 ? -46.171 25.914 11.465 1.00 47.96 40 ILE B C 1
ATOM 982 O O . ILE B 1 40 ? -47.154 26.601 11.164 1.00 48.83 40 ILE B O 1
ATOM 987 N N . SER B 1 41 ? -46.272 24.740 12.060 1.00 52.68 41 SER B N 1
ATOM 988 C CA . SER B 1 41 ? -47.560 24.170 12.408 1.00 60.49 41 SER B CA 1
ATOM 989 C C . SER B 1 41 ? -47.498 23.570 13.805 1.00 67.34 41 SER B C 1
ATOM 990 O O . SER B 1 41 ? -46.425 23.198 14.294 1.00 66.53 41 SER B O 1
ATOM 993 N N . GLY B 1 42 ? -48.669 23.480 14.438 1.00 64.00 42 GLY B N 1
ATOM 994 C CA . GLY B 1 42 ? -48.824 22.820 15.724 1.00 59.98 42 GLY B CA 1
ATOM 995 C C . GLY B 1 42 ? -50.268 22.451 15.999 1.00 57.44 42 GLY B C 1
ATOM 996 O O . GLY B 1 42 ? -51.169 23.218 15.645 1.00 62.79 42 GLY B O 1
ATOM 997 N N . GLU B 1 43 ? -50.523 21.303 16.627 1.00 56.32 43 GLU B N 1
ATOM 998 C CA . GLU B 1 43 ? -51.892 20.886 16.923 1.00 68.32 43 GLU B CA 1
ATOM 999 C C . GLU B 1 43 ? -52.117 20.758 18.428 1.00 61.65 43 GLU B C 1
ATOM 1000 O O . GLU B 1 43 ? -51.315 20.125 19.126 1.00 54.17 43 GLU B O 1
ATOM 1006 N N . ARG B 1 44 ? -53.194 21.391 18.920 1.00 62.65 44 ARG B N 1
ATOM 1007 C CA . ARG B 1 44 ? -53.711 21.148 20.270 1.00 68.84 44 ARG B CA 1
ATOM 1008 C C . ARG B 1 44 ? -54.509 19.852 20.310 1.00 68.70 44 ARG B C 1
ATOM 1009 O O . ARG B 1 44 ? -55.314 19.582 19.412 1.00 68.34 44 ARG B O 1
ATOM 1017 N N . LYS B 1 45 ? -54.336 19.086 21.384 1.00 76.70 45 LYS B N 1
ATOM 1018 C CA . LYS B 1 45 ? -55.256 17.989 21.669 1.00 85.44 45 LYS B CA 1
ATOM 1019 C C . LYS B 1 45 ? -55.824 18.011 23.080 1.00 85.48 45 LYS B C 1
ATOM 1020 O O . LYS B 1 45 ? -55.885 19.064 23.727 1.00 83.72 45 LYS B O 1
ATOM 1026 N N . ARG B 1 46 ? -56.237 16.840 23.559 1.00 85.27 46 ARG B N 1
ATOM 1027 C CA . ARG B 1 46 ? -56.906 16.737 24.845 1.00 70.86 46 ARG B CA 1
ATOM 1028 C C . ARG B 1 46 ? -56.908 15.283 25.296 1.00 80.40 46 ARG B C 1
ATOM 1029 O O . ARG B 1 46 ? -56.164 14.454 24.761 1.00 83.78 46 ARG B O 1
ATOM 1037 N N . GLU B 1 47 ? -57.742 15.011 26.312 1.00 89.59 47 GLU B N 1
ATOM 1038 C CA . GLU B 1 47 ? -58.142 13.713 26.900 1.00 91.39 47 GLU B CA 1
ATOM 1039 C C . GLU B 1 47 ? -57.967 13.783 28.417 1.00 98.55 47 GLU B C 1
ATOM 1040 O O . GLU B 1 47 ? -56.922 13.409 28.953 1.00 100.92 47 GLU B O 1
ATOM 1042 N N . LYS B 1 50 ? -60.812 11.986 32.200 1.00 83.51 50 LYS B N 1
ATOM 1043 C CA . LYS B 1 50 ? -61.024 11.046 33.295 1.00 85.08 50 LYS B CA 1
ATOM 1044 C C . LYS B 1 50 ? -62.496 10.664 33.426 1.00 96.26 50 LYS B C 1
ATOM 1045 O O . LYS B 1 50 ? -63.391 11.353 32.931 1.00 96.52 50 LYS B O 1
ATOM 1047 N N . GLU B 1 51 ? -62.726 9.563 34.131 1.00 102.38 51 GLU B N 1
ATOM 1048 C CA . GLU B 1 51 ? -64.040 8.950 34.238 1.00 109.63 51 GLU B CA 1
ATOM 1049 C C . GLU B 1 51 ? -65.054 9.786 35.021 1.00 122.77 51 GLU B C 1
ATOM 1050 O O . GLU B 1 51 ? -66.258 9.649 34.772 1.00 132.22 51 GLU B O 1
ATOM 1056 N N . GLY B 1 52 ? -64.616 10.642 35.948 1.00 119.15 52 GLY B N 1
ATOM 1057 C CA . GLY B 1 52 ? -65.561 11.385 36.766 1.00 113.62 52 GLY B CA 1
ATOM 1058 C C . GLY B 1 52 ? -65.508 12.902 36.659 1.00 108.46 52 GLY B C 1
ATOM 1059 O O . GLY B 1 52 ? -65.972 13.603 37.567 1.00 109.46 52 GLY B O 1
ATOM 1060 N N . VAL B 1 53 ? -64.958 13.432 35.556 1.00 98.64 53 VAL B N 1
ATOM 1061 C CA . VAL B 1 53 ? -64.804 14.871 35.372 1.00 89.87 53 VAL B CA 1
ATOM 1062 C C . VAL B 1 53 ? -65.950 15.389 34.514 1.00 87.35 53 VAL B C 1
ATOM 1063 O O . VAL B 1 53 ? -66.434 14.698 33.611 1.00 91.35 53 VAL B O 1
ATOM 1067 N N . LYS B 1 54 ? -66.383 16.624 34.793 1.00 78.30 54 LYS B N 1
ATOM 1068 C CA . LYS B 1 54 ? -67.612 17.196 34.246 1.00 75.91 54 LYS B CA 1
ATOM 1069 C C . LYS B 1 54 ? -67.342 18.601 33.724 1.00 85.35 54 LYS B C 1
ATOM 1070 O O . LYS B 1 54 ? -66.922 19.480 34.484 1.00 93.48 54 LYS B O 1
ATOM 1076 N N . TYR B 1 55 ? -67.600 18.816 32.435 1.00 88.62 55 TYR B N 1
ATOM 1077 C CA . TYR B 1 55 ? -67.271 20.089 31.805 1.00 82.95 55 TYR B CA 1
ATOM 1078 C C . TYR B 1 55 ? -68.249 21.173 32.246 1.00 75.52 55 TYR B C 1
ATOM 1079 O O . TYR B 1 55 ? -69.469 20.999 32.160 1.00 77.76 55 TYR B O 1
ATOM 1081 N N . LEU B 1 56 ? -67.708 22.293 32.726 1.00 71.45 56 LEU B N 1
ATOM 1082 C CA . LEU B 1 56 ? -68.514 23.443 33.129 1.00 80.61 56 LEU B CA 1
ATOM 1083 C C . LEU B 1 56 ? -68.284 24.680 32.272 1.00 82.68 56 LEU B C 1
ATOM 1084 O O . LEU B 1 56 ? -69.226 25.436 32.019 1.00 91.92 56 LEU B O 1
ATOM 1089 N N . LYS B 1 57 ? -67.052 24.918 31.833 1.00 70.10 57 LYS B N 1
ATOM 1090 C CA . LYS B 1 57 ? -66.754 25.985 30.886 1.00 67.96 57 LYS B CA 1
ATOM 1091 C C . LYS B 1 57 ? -65.655 25.478 29.967 1.00 70.77 57 LYS B C 1
ATOM 1092 O O . LYS B 1 57 ? -64.588 25.071 30.436 1.00 68.47 57 LYS B O 1
ATOM 1098 N N . MET B 1 58 ? -65.913 25.471 28.668 1.00 73.86 58 MET B N 1
ATOM 1099 C CA . MET B 1 58 ? -64.873 25.155 27.702 1.00 86.49 58 MET B CA 1
ATOM 1100 C C . MET B 1 58 ? -64.831 26.310 26.718 1.00 92.96 58 MET B C 1
ATOM 1101 O O . MET B 1 58 ? -65.772 26.512 25.941 1.00 103.73 58 MET B O 1
ATOM 1106 N N . GLU B 1 59 ? -63.773 27.106 26.811 1.00 82.23 59 GLU B N 1
ATOM 1107 C CA . GLU B 1 59 ? -63.560 28.221 25.914 1.00 74.83 59 GLU B CA 1
ATOM 1108 C C . GLU B 1 59 ? -62.285 28.080 25.096 1.00 77.31 59 GLU B C 1
ATOM 1109 O O . GLU B 1 59 ? -62.152 28.754 24.070 1.00 82.20 59 GLU B O 1
ATOM 1115 N N . ARG B 1 60 ? -61.359 27.216 25.502 1.00 78.00 60 ARG B N 1
ATOM 1116 C CA . ARG B 1 60 ? -60.116 27.017 24.773 1.00 76.41 60 ARG B CA 1
ATOM 1117 C C . ARG B 1 60 ? -60.398 26.093 23.599 1.00 78.10 60 ARG B C 1
ATOM 1118 O O . ARG B 1 60 ? -60.727 24.917 23.794 1.00 77.64 60 ARG B O 1
ATOM 1126 N N . ARG B 1 61 ? -60.294 26.630 22.383 1.00 80.25 61 ARG B N 1
ATOM 1127 C CA . ARG B 1 61 ? -60.522 25.836 21.188 1.00 76.77 61 ARG B CA 1
ATOM 1128 C C . ARG B 1 61 ? -59.308 24.954 20.891 1.00 76.72 61 ARG B C 1
ATOM 1129 O O . ARG B 1 61 ? -58.208 25.152 21.412 1.00 73.31 61 ARG B O 1
ATOM 1131 N N . ILE B 1 62 ? -59.526 23.956 20.044 1.00 86.02 62 ILE B N 1
ATOM 1132 C CA . ILE B 1 62 ? -58.543 22.903 19.810 1.00 86.43 62 ILE B CA 1
ATOM 1133 C C . ILE B 1 62 ? -58.122 22.927 18.337 1.00 82.03 62 ILE B C 1
ATOM 1134 O O . ILE B 1 62 ? -58.643 23.720 17.543 1.00 76.00 62 ILE B O 1
ATOM 1139 N N . GLY B 1 63 ? -57.142 22.113 17.960 1.00 87.15 63 GLY B N 1
ATOM 1140 C CA . GLY B 1 63 ? -56.819 22.018 16.554 1.00 84.47 63 GLY B CA 1
ATOM 1141 C C . GLY B 1 63 ? -55.461 22.555 16.159 1.00 72.84 63 GLY B C 1
ATOM 1142 O O . GLY B 1 63 ? -54.529 22.621 16.970 1.00 67.60 63 GLY B O 1
ATOM 1143 N N . LYS B 1 64 ? -55.361 22.958 14.899 1.00 74.78 64 LYS B N 1
ATOM 1144 C CA . LYS B 1 64 ? -54.092 23.216 14.237 1.00 78.44 64 LYS B CA 1
ATOM 1145 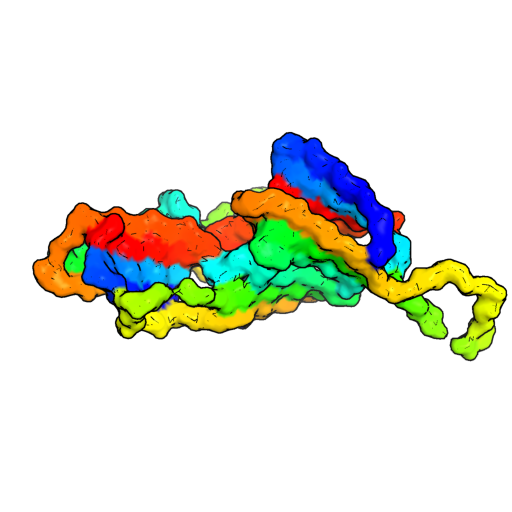C C . LYS B 1 64 ? -53.880 24.712 14.105 1.00 80.54 64 LYS B C 1
ATOM 1146 O O . LYS B 1 64 ? -54.751 25.426 13.599 1.00 92.28 64 LYS B O 1
ATOM 1152 N N . LEU B 1 65 ? -52.734 25.181 14.572 1.00 75.31 65 LEU B N 1
ATOM 1153 C CA . LEU B 1 65 ? -52.309 26.556 14.381 1.00 77.57 65 LEU B CA 1
ATOM 1154 C C . LEU B 1 65 ? -51.225 26.496 13.318 1.00 80.03 65 LEU B C 1
ATOM 1155 O O . LEU B 1 65 ? -50.428 25.554 13.306 1.00 87.13 65 LEU B O 1
ATOM 1160 N N . MET B 1 66 ? -51.228 27.448 12.387 1.00 86.03 66 MET B N 1
ATOM 1161 C CA . MET B 1 66 ? -50.412 27.283 11.184 1.00 83.00 66 MET B CA 1
ATOM 1162 C C . MET B 1 66 ? -50.122 28.642 10.568 1.00 86.16 66 MET B C 1
ATOM 1163 O O . MET B 1 66 ? -51.046 29.449 10.406 1.00 92.60 66 MET B O 1
ATOM 1168 N N . ARG B 1 67 ? -48.890 28.866 10.135 1.00 73.67 67 ARG B N 1
ATOM 1169 C CA . ARG B 1 67 ? -48.530 30.125 9.508 1.00 72.18 67 ARG B CA 1
ATOM 1170 C C . ARG B 1 67 ? -47.340 29.966 8.586 1.00 69.48 67 ARG B C 1
ATOM 1171 O O . ARG B 1 67 ? -46.314 29.537 9.019 1.00 68.31 67 ARG B O 1
ATOM 1179 N N . LYS B 1 68 ? -47.470 30.323 7.316 1.00 72.39 68 LYS B N 1
ATOM 1180 C CA . LYS B 1 68 ? -46.364 30.210 6.381 1.00 64.97 68 LYS B CA 1
ATOM 1181 C C . LYS B 1 68 ? -45.612 31.495 6.321 1.00 59.21 68 LYS B C 1
ATOM 1182 O O . LYS B 1 68 ? -46.166 32.516 6.578 1.00 70.20 68 LYS B O 1
ATOM 1188 N N . PHE B 1 69 ? -44.347 31.438 5.969 1.00 56.59 69 PHE B N 1
ATOM 1189 C CA . PHE B 1 69 ? -43.523 32.610 5.854 1.00 54.79 69 PHE B CA 1
ATOM 1190 C C . PHE B 1 69 ? -42.596 32.446 4.676 1.0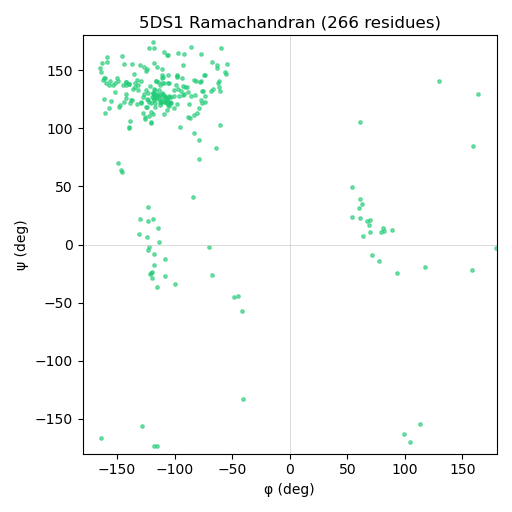0 61.89 69 PHE B C 1
ATOM 1191 O O . PHE B 1 69 ? -41.930 31.454 4.569 1.00 61.74 69 PHE B O 1
ATOM 1199 N N . VAL B 1 70 ? -42.536 33.420 3.794 1.00 65.63 70 VAL B N 1
ATOM 1200 C CA . VAL B 1 70 ? -41.593 33.393 2.683 1.00 65.91 70 VAL B CA 1
ATOM 1201 C C . VAL B 1 70 ? -40.435 34.328 3.009 1.00 67.23 70 VAL B C 1
ATOM 1202 O O . VAL B 1 70 ? -40.631 35.498 3.359 1.00 68.46 70 VAL B O 1
ATOM 1206 N N . LEU B 1 71 ? -39.265 33.821 2.929 1.00 69.77 71 LEU B N 1
ATOM 1207 C CA . LEU B 1 71 ? -38.085 34.659 3.019 1.00 74.04 71 LEU B CA 1
ATOM 1208 C C . LEU B 1 71 ? -37.604 34.981 1.613 1.00 75.63 71 LEU B C 1
ATOM 1209 O O . LEU B 1 71 ? -38.047 34.349 0.648 1.00 78.33 71 LEU B O 1
ATOM 1214 N N . PRO B 1 72 ? -36.729 35.978 1.442 1.00 81.45 72 PRO B N 1
ATOM 1215 C CA . PRO B 1 72 ? -36.459 36.479 0.080 1.00 80.99 72 PRO B CA 1
ATOM 1216 C C . PRO B 1 72 ? -35.841 35.417 -0.823 1.00 81.28 72 PRO B C 1
ATOM 1217 O O . PRO B 1 72 ? -35.192 34.474 -0.361 1.00 84.09 72 PRO B O 1
ATOM 1221 N N . GLU B 1 73 ? -36.061 35.588 -2.131 1.00 83.48 73 GLU B N 1
ATOM 1222 C CA . GLU B 1 73 ? -35.640 34.599 -3.121 1.00 87.14 73 GLU B CA 1
ATOM 1223 C C . GLU B 1 73 ? -34.127 34.405 -3.101 1.00 91.38 73 GLU B C 1
ATOM 1224 O O . GLU B 1 73 ? -33.364 35.377 -3.129 1.00 96.41 73 GLU B O 1
ATOM 1226 N N . ASN B 1 74 ? -33.706 33.139 -3.078 1.00 90.91 74 ASN B N 1
ATOM 1227 C CA . ASN B 1 74 ? -32.312 32.730 -2.861 1.00 97.78 74 ASN B CA 1
ATOM 1228 C C . ASN B 1 74 ? -31.793 33.180 -1.489 1.00 101.03 74 ASN B C 1
ATOM 1229 O O . ASN B 1 74 ? -32.417 32.919 -0.446 1.00 97.82 74 ASN B O 1
ATOM 1231 N N . ASN B 1 76 ? -31.770 30.207 0.303 1.00 59.10 76 ASN B N 1
ATOM 1232 C CA . ASN B 1 76 ? -32.200 28.835 0.576 1.00 71.63 76 ASN B CA 1
ATOM 1233 C C . ASN B 1 76 ? -31.874 28.418 2.009 1.00 69.27 76 ASN B C 1
ATOM 1234 O O . ASN B 1 76 ? -30.730 28.490 2.480 1.00 62.63 76 ASN B O 1
ATOM 1239 N N . ILE B 1 77 ? -32.914 27.971 2.698 1.00 68.59 77 ILE B N 1
ATOM 1240 C CA . ILE B 1 77 ? -32.831 27.698 4.123 1.00 66.85 77 ILE B CA 1
ATOM 1241 C C . ILE B 1 77 ? -32.158 26.355 4.333 1.00 67.88 77 ILE B C 1
ATOM 1242 O O . ILE B 1 77 ? -32.692 25.314 3.921 1.00 75.07 77 ILE B O 1
ATOM 1247 N N . GLU B 1 78 ? -30.994 26.366 4.991 1.00 62.67 78 GLU B N 1
ATOM 1248 C CA . GLU B 1 78 ? -30.191 25.180 5.226 1.00 59.98 78 GLU B CA 1
ATOM 1249 C C . GLU B 1 78 ? -29.945 24.880 6.696 1.00 62.08 78 GLU B C 1
ATOM 1250 O O . GLU B 1 78 ? -29.656 23.723 7.036 1.00 56.54 78 GLU B O 1
ATOM 1256 N N . ALA B 1 79 ? -30.006 25.888 7.562 1.00 45.44 79 ALA B N 1
ATOM 1257 C CA . ALA B 1 79 ? -29.799 25.727 8.990 1.00 44.14 79 ALA B CA 1
ATOM 1258 C C . ALA B 1 79 ? -31.057 26.227 9.685 1.00 45.70 79 ALA B C 1
ATOM 1259 O O . ALA B 1 79 ? -31.486 27.372 9.476 1.00 45.71 79 ALA B O 1
ATOM 1261 N N . ILE B 1 80 ? -31.675 25.371 10.483 1.00 49.92 80 ILE B N 1
ATOM 1262 C CA . ILE B 1 80 ? -32.955 25.721 11.068 1.00 55.03 80 ILE B CA 1
ATOM 1263 C C . ILE B 1 80 ? -33.008 25.244 12.517 1.00 51.32 80 ILE B C 1
ATOM 1264 O O . ILE B 1 80 ? -32.561 24.142 12.851 1.00 50.88 80 ILE B O 1
ATOM 1269 N N . SER B 1 81 ? -33.552 26.097 13.372 1.00 43.19 81 SER B N 1
ATOM 1270 C CA . SER B 1 81 ? -33.549 25.932 14.817 1.00 45.92 81 SER B CA 1
ATOM 1271 C C . SER B 1 81 ? -34.963 26.165 15.337 1.00 48.64 81 SER B C 1
ATOM 1272 O O . SER B 1 81 ? -35.604 27.144 14.943 1.00 47.36 81 SER B O 1
ATOM 1275 N N . ALA B 1 82 ? -35.449 25.279 16.210 1.00 49.23 82 ALA B N 1
ATOM 1276 C CA . ALA B 1 82 ? -36.767 25.420 16.827 1.00 49.76 82 ALA B CA 1
ATOM 1277 C C . ALA B 1 82 ? -36.673 25.070 18.305 1.00 52.27 82 ALA B C 1
ATOM 1278 O O . ALA B 1 82 ? -36.219 23.975 18.658 1.00 62.85 82 ALA B O 1
ATOM 1280 N N . ILE B 1 83 ? -37.098 25.995 19.162 1.00 48.00 83 ILE B N 1
ATOM 1281 C CA . ILE B 1 83 ? -37.159 25.775 20.602 1.00 52.60 83 ILE B CA 1
ATOM 1282 C C . ILE B 1 83 ? -38.543 26.170 21.097 1.00 61.40 83 ILE B C 1
ATOM 1283 O O . ILE B 1 83 ? -39.118 27.157 20.626 1.00 70.66 83 ILE B O 1
ATOM 1288 N N . SER B 1 84 ? -39.085 25.393 22.033 1.00 56.20 84 SER B N 1
ATOM 1289 C CA . SER B 1 84 ? -40.380 25.656 22.645 1.00 48.66 84 SER B CA 1
ATOM 1290 C C . SER B 1 84 ? -40.152 26.012 24.103 1.00 54.40 84 SER B C 1
ATOM 1291 O O . SER B 1 84 ? -39.345 25.366 24.780 1.00 56.87 84 SER B O 1
ATOM 1294 N N . GLN B 1 85 ? -40.859 27.033 24.582 1.00 39.31 85 GLN B N 1
ATOM 1295 C CA . GLN B 1 85 ? -40.672 27.496 25.949 1.00 38.93 85 GLN B CA 1
ATOM 1296 C C . GLN B 1 85 ? -41.900 28.302 26.332 1.00 51.67 85 GLN B C 1
ATOM 1297 O O . GLN B 1 85 ? -42.142 29.379 25.762 1.00 47.10 85 GLN B O 1
ATOM 1303 N N . ASP B 1 86 ? -42.676 27.777 27.285 1.00 48.14 86 ASP B N 1
ATOM 1304 C CA . ASP B 1 86 ? -43.897 28.423 27.762 1.00 36.24 86 ASP B CA 1
ATOM 1305 C C . ASP B 1 86 ? -44.893 28.603 26.628 1.00 41.05 86 ASP B C 1
ATOM 1306 O O . ASP B 1 86 ? -45.668 29.565 26.603 1.00 43.33 86 ASP B O 1
ATOM 1311 N N . GLY B 1 87 ? -44.881 27.682 25.672 1.00 33.84 87 GLY B N 1
ATOM 1312 C CA . GLY B 1 87 ? -45.901 27.730 24.647 1.00 41.80 87 GLY B CA 1
ATOM 1313 C C . GLY B 1 87 ? -45.628 28.699 23.523 1.00 37.65 87 GLY B C 1
ATOM 1314 O O . GLY B 1 87 ? -46.532 28.979 22.717 1.00 34.77 87 GLY B O 1
ATOM 1315 N N . VAL B 1 88 ? -44.415 29.230 23.433 1.00 43.70 88 VAL B N 1
ATOM 1316 C CA . VAL B 1 88 ? -44.000 29.986 22.258 1.00 53.87 88 VAL B CA 1
ATOM 1317 C C . VAL B 1 88 ? -42.920 29.204 21.535 1.00 50.11 88 VAL B C 1
ATOM 1318 O O . VAL B 1 88 ? -41.884 28.844 22.116 1.00 49.23 88 VAL B O 1
ATOM 1322 N N . LEU B 1 89 ? -43.185 28.909 20.277 1.00 53.51 89 LEU B N 1
ATOM 1323 C CA . LEU B 1 89 ? -42.222 28.264 19.402 1.00 47.24 89 LEU B CA 1
ATOM 1324 C C . LEU B 1 89 ? -41.370 29.352 18.760 1.00 42.09 89 LEU B C 1
ATOM 1325 O O . LEU B 1 89 ? -41.908 30.246 18.104 1.00 42.70 89 LEU B O 1
ATOM 1330 N N . THR B 1 90 ? -40.059 29.299 18.971 1.00 46.14 90 THR B N 1
ATOM 1331 C CA . THR B 1 90 ? -39.117 30.186 18.293 1.00 45.83 90 THR B CA 1
ATOM 1332 C C . THR B 1 90 ? -38.398 29.372 17.225 1.00 50.54 90 THR B C 1
ATOM 1333 O O . THR B 1 90 ? -37.724 28.378 17.536 1.00 40.46 90 THR B O 1
ATOM 1337 N N . VAL B 1 91 ? -38.545 29.781 15.971 1.00 51.19 91 VAL B N 1
ATOM 1338 C CA . VAL B 1 91 ? -37.829 29.155 14.867 1.00 50.84 91 VAL B CA 1
ATOM 1339 C C . VAL B 1 91 ? -36.738 30.102 14.410 1.00 39.56 91 VAL B C 1
ATOM 1340 O O . VAL B 1 91 ? -37.020 31.251 14.054 1.00 56.87 91 VAL B O 1
ATOM 1344 N N . THR B 1 92 ? -35.507 29.628 14.391 1.00 39.58 92 THR B N 1
ATOM 1345 C CA . THR B 1 92 ? -34.398 30.408 13.853 1.00 49.92 92 THR B CA 1
ATOM 1346 C C . THR B 1 92 ? -33.848 29.770 12.578 1.00 54.83 92 THR B C 1
ATOM 1347 O O . THR B 1 92 ? -33.347 28.630 12.582 1.00 41.47 92 THR B O 1
ATOM 1351 N N . VAL B 1 93 ? -33.913 30.536 11.502 1.00 55.70 93 VAL B N 1
ATOM 1352 C CA . VAL B 1 93 ? -33.544 30.117 10.158 1.00 44.24 93 VAL B CA 1
ATOM 1353 C C . VAL B 1 93 ? -32.364 30.958 9.713 1.00 50.52 93 VAL B C 1
ATOM 1354 O O . VAL B 1 93 ? -32.306 32.155 10.017 1.00 47.23 93 VAL B O 1
ATOM 1358 N N . ASN B 1 94 ? -31.406 30.331 9.025 1.00 52.03 94 ASN B N 1
ATOM 1359 C CA . ASN B 1 94 ? -30.363 31.082 8.305 1.00 48.77 94 ASN B CA 1
ATOM 1360 C C . ASN B 1 94 ? -30.985 32.054 7.311 1.00 50.75 94 ASN B C 1
ATOM 1361 O O . ASN B 1 94 ? -30.559 33.203 7.199 1.00 54.95 94 ASN B O 1
ATOM 1366 N N . SER C 1 2 ? -57.772 39.558 28.601 1.00 70.04 2 SER C N 1
ATOM 1367 C CA . SER C 1 2 ? -58.497 38.297 28.713 1.00 75.75 2 SER C CA 1
ATOM 1368 C C . SER C 1 2 ? -57.824 37.162 27.931 1.00 93.82 2 SER C C 1
ATOM 1369 O O . SER C 1 2 ? -56.954 37.409 27.095 1.00 104.46 2 SER C O 1
ATOM 1372 N N . THR C 1 3 ? -58.244 35.921 28.189 1.00 90.98 3 THR C N 1
ATOM 1373 C CA . THR C 1 3 ? -57.610 34.750 27.599 1.00 83.00 3 THR C CA 1
ATOM 1374 C C . THR C 1 3 ? -58.544 33.556 27.750 1.00 80.44 3 THR C C 1
ATOM 1375 O O . THR C 1 3 ? -59.298 33.483 28.729 1.00 68.13 3 THR C O 1
ATOM 1379 N N . PRO C 1 4 ? -58.525 32.612 26.806 1.00 80.82 4 PRO C N 1
ATOM 1380 C CA . PRO C 1 4 ? -59.418 31.449 26.897 1.00 81.30 4 PRO C CA 1
ATOM 1381 C C . PRO C 1 4 ? -59.109 30.600 28.120 1.00 74.25 4 PRO C C 1
ATOM 1382 O O . PRO C 1 4 ? -57.971 30.547 28.595 1.00 62.38 4 PRO C O 1
ATOM 1386 N N . ALA C 1 5 ? -60.140 29.911 28.614 1.00 74.55 5 ALA C N 1
ATOM 1387 C CA . ALA C 1 5 ? -60.025 29.172 29.866 1.00 67.89 5 ALA C CA 1
ATOM 1388 C C . ALA C 1 5 ? -61.049 28.043 29.906 1.00 67.85 5 ALA C C 1
ATOM 1389 O O . ALA C 1 5 ? -62.185 28.217 29.465 1.00 75.97 5 ALA C O 1
ATOM 1391 N N . ASP C 1 6 ? -60.640 26.892 30.441 1.00 67.99 6 ASP C N 1
ATOM 1392 C CA . ASP C 1 6 ? -61.542 25.786 30.744 1.00 70.50 6 ASP C CA 1
ATOM 1393 C C . ASP C 1 6 ? -61.673 25.626 32.258 1.00 72.87 6 ASP C C 1
ATOM 1394 O O . ASP C 1 6 ? -60.715 25.850 33.004 1.00 79.09 6 ASP C O 1
ATOM 1399 N N . VAL C 1 7 ? -62.864 25.230 32.714 1.00 75.46 7 VAL C N 1
ATOM 1400 C CA . VAL C 1 7 ? -63.134 24.930 34.123 1.00 62.46 7 VAL C CA 1
ATOM 1401 C C . VAL C 1 7 ? -63.766 23.544 34.203 1.00 57.93 7 VAL C C 1
ATOM 1402 O O . VAL C 1 7 ? -64.759 23.273 33.520 1.00 67.11 7 VAL C O 1
ATOM 1406 N N . LYS C 1 8 ? -63.206 22.666 35.030 1.00 51.20 8 LYS C N 1
ATOM 1407 C CA . LYS C 1 8 ? -63.772 21.334 35.187 1.00 57.31 8 LYS C CA 1
ATOM 1408 C C . LYS C 1 8 ? -64.053 20.997 36.652 1.00 59.41 8 LYS C C 1
ATOM 1409 O O . LYS C 1 8 ? -63.416 21.513 37.573 1.00 58.92 8 LYS C O 1
ATOM 1415 N N . GLU C 1 9 ? -65.029 20.124 36.849 1.00 55.88 9 GLU C N 1
ATOM 1416 C CA . GLU C 1 9 ? -65.433 19.636 38.155 1.00 66.04 9 GLU C CA 1
ATOM 1417 C C . GLU C 1 9 ? -64.956 18.197 38.317 1.00 76.85 9 GLU C C 1
ATOM 1418 O O . GLU C 1 9 ? -65.420 17.299 37.607 1.00 71.92 9 GLU C O 1
ATOM 1424 N N . HIS C 1 10 ? -64.071 17.975 39.263 1.00 84.85 10 HIS C N 1
ATOM 1425 C CA . HIS C 1 10 ? -63.601 16.656 39.655 1.00 87.31 10 HIS C CA 1
ATOM 1426 C C . HIS C 1 10 ? -64.207 16.260 40.990 1.00 98.91 10 HIS C C 1
ATOM 1427 O O . HIS C 1 10 ? -64.745 17.109 41.704 1.00 105.93 10 HIS C O 1
ATOM 1434 N N . PRO C 1 11 ? -64.174 14.964 41.343 1.00 101.62 11 PRO C N 1
ATOM 1435 C CA . PRO C 1 11 ? -64.877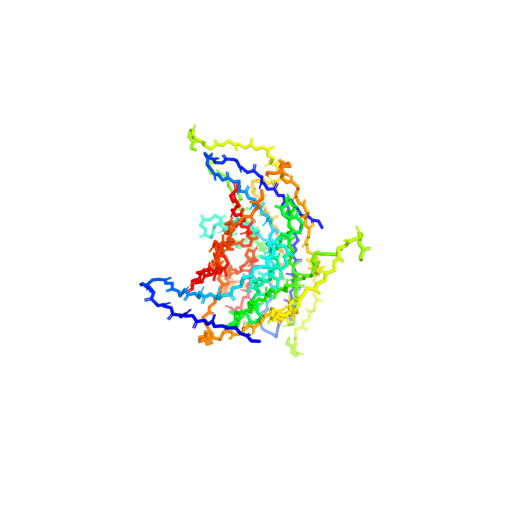 14.522 42.566 1.00 97.50 11 PRO C CA 1
ATOM 1436 C C . PRO C 1 11 ? -64.660 15.409 43.788 1.00 88.68 11 PRO C C 1
ATOM 1437 O O . PRO C 1 11 ? -65.625 15.748 44.489 1.00 78.61 11 PRO C O 1
ATOM 1441 N N . ASN C 1 12 ? -63.422 15.832 44.046 1.00 87.24 12 ASN C N 1
ATOM 1442 C CA . ASN C 1 12 ? -63.147 16.603 45.251 1.00 88.65 12 ASN C CA 1
ATOM 1443 C C . ASN C 1 12 ? -62.360 17.877 44.956 1.00 81.14 12 ASN C C 1
ATOM 1444 O O . ASN C 1 12 ? -61.736 18.432 45.863 1.00 85.45 12 ASN C O 1
ATOM 1449 N N . SER C 1 13 ? -62.408 18.372 43.721 1.00 73.85 13 SER C N 1
ATOM 1450 C CA . SER C 1 13 ? -61.634 19.545 43.329 1.00 71.77 13 SER C CA 1
ATOM 1451 C C . SER C 1 13 ? -62.266 20.173 42.099 1.00 68.60 13 SER C C 1
ATOM 1452 O O . SER C 1 13 ? -62.963 19.500 41.336 1.00 67.64 13 SER C O 1
ATOM 1455 N N . TYR C 1 14 ? -61.994 21.467 41.902 1.00 66.71 14 TYR C N 1
ATOM 1456 C CA . TYR C 1 14 ? -62.292 22.151 40.644 1.00 63.64 14 TYR C CA 1
ATOM 1457 C C . TYR C 1 14 ? -60.993 22.490 39.929 1.00 57.88 14 TYR C C 1
ATOM 1458 O O . TYR C 1 14 ? -60.023 22.914 40.563 1.00 63.45 14 TYR C O 1
ATOM 1467 N N . VAL C 1 15 ? -60.974 22.316 38.611 1.00 68.58 15 VAL C N 1
ATOM 1468 C CA . VAL C 1 15 ? -59.761 22.491 37.813 1.00 65.14 15 VAL C CA 1
ATOM 1469 C C . VAL C 1 15 ? -59.959 23.677 36.882 1.00 61.88 15 VAL C C 1
ATOM 1470 O O . VAL C 1 15 ? -60.961 23.751 36.162 1.00 66.02 15 VAL C O 1
ATOM 1474 N N . PHE C 1 16 ? -59.005 24.598 36.897 1.00 66.26 16 PHE C N 1
ATOM 1475 C CA . PHE C 1 16 ? -58.991 25.729 35.980 1.00 65.76 16 PHE C CA 1
ATOM 1476 C C . PHE C 1 16 ? -57.788 25.639 35.049 1.00 59.83 16 PHE C C 1
ATOM 1477 O O . PHE C 1 16 ? -56.645 25.519 35.509 1.00 42.30 16 PHE C O 1
ATOM 1485 N N . MET C 1 17 ? -58.055 25.696 33.743 1.00 57.07 17 MET C N 1
ATOM 1486 C CA . MET C 1 17 ? -57.030 25.637 32.701 1.00 64.50 17 MET C CA 1
ATOM 1487 C C . MET C 1 17 ? -57.082 26.927 31.903 1.00 68.28 17 MET C C 1
ATOM 1488 O O . MET C 1 17 ? -58.052 27.167 31.178 1.00 75.97 17 MET C O 1
ATOM 1493 N N . VAL C 1 18 ? -56.039 27.744 32.015 1.00 65.15 18 VAL C N 1
ATOM 1494 C CA . VAL C 1 18 ? -55.969 29.033 31.334 1.00 61.39 18 VAL C CA 1
ATOM 1495 C C . VAL C 1 18 ? -54.777 29.043 30.379 1.00 52.19 18 VAL C C 1
ATOM 1496 O O . VAL C 1 18 ? -53.660 28.684 30.776 1.00 49.52 18 VAL C O 1
ATOM 1500 N N . ASP C 1 19 ? -55.018 29.458 29.125 1.00 51.21 19 ASP C N 1
ATOM 1501 C CA . ASP C 1 19 ? -53.962 29.583 28.113 1.00 60.15 19 ASP C CA 1
ATOM 1502 C C . ASP C 1 19 ? -53.151 30.847 28.362 1.00 64.28 19 ASP C C 1
ATOM 1503 O O . ASP C 1 19 ? -53.724 31.944 28.425 1.00 74.70 19 ASP C O 1
ATOM 1508 N N . MET C 1 20 ? -51.830 30.717 28.503 1.00 40.39 20 MET C N 1
ATOM 1509 C CA . MET C 1 20 ? -50.984 31.861 28.860 1.00 52.30 20 MET C CA 1
ATOM 1510 C C . MET C 1 20 ? -49.612 31.766 28.211 1.00 66.37 20 MET C C 1
ATOM 1511 O O . MET C 1 20 ? -48.587 31.713 28.896 1.00 72.19 20 MET C O 1
ATOM 1516 N N . PRO C 1 21 ? -49.554 31.814 26.883 1.00 65.74 21 PRO C N 1
ATOM 1517 C CA . PRO C 1 21 ? -48.296 31.529 26.183 1.00 59.36 21 PRO C CA 1
ATOM 1518 C C . PRO C 1 21 ? -47.286 32.660 26.305 1.00 63.59 21 PRO C C 1
ATOM 1519 O O . PRO C 1 21 ? -47.627 33.845 26.336 1.00 64.80 21 PRO C O 1
ATOM 1523 N N . GLY C 1 22 ? -46.015 32.274 26.355 1.00 60.14 22 GLY C N 1
ATOM 1524 C CA . GLY C 1 22 ? -44.956 33.259 26.474 1.00 61.02 22 GLY C CA 1
ATOM 1525 C C . GLY C 1 22 ? -44.934 33.993 27.793 1.00 58.80 22 GLY C C 1
ATOM 1526 O O . GLY C 1 22 ? -44.347 35.076 27.889 1.00 48.58 22 GLY C O 1
ATOM 1527 N N . VAL C 1 23 ? -45.554 33.425 28.820 1.00 56.73 23 VAL C N 1
ATOM 1528 C CA . VAL C 1 23 ? -45.596 34.019 30.142 1.00 47.15 23 VAL C CA 1
ATOM 1529 C C . VAL C 1 23 ? -44.644 33.237 31.033 1.00 50.13 23 VAL C C 1
ATOM 1530 O O . VAL C 1 23 ? -44.819 32.032 31.243 1.00 57.35 23 VAL C O 1
ATOM 1534 N N . LYS C 1 24 ? -43.658 33.917 31.567 1.00 50.88 24 LYS C N 1
ATOM 1535 C CA . LYS C 1 24 ? -42.685 33.318 32.439 1.00 56.57 24 LYS C CA 1
ATOM 1536 C C . LYS C 1 24 ? -43.253 33.083 33.830 1.00 75.99 24 LYS C C 1
ATOM 1537 O O . LYS C 1 24 ? -43.698 34.016 34.482 1.00 85.27 24 LYS C O 1
ATOM 1543 N N . SER C 1 25 ? -43.247 31.845 34.300 1.00 90.63 25 SER C N 1
ATOM 1544 C CA . SER C 1 25 ? -43.767 31.580 35.631 1.00 102.75 25 SER C CA 1
ATOM 1545 C C . SER C 1 25 ? -42.857 32.325 36.574 1.00 104.91 25 SER C C 1
ATOM 1546 O O . SER C 1 25 ? -41.925 31.771 37.112 1.00 115.17 25 SER C O 1
ATOM 1549 N N . GLY C 1 26 ? -43.135 33.605 36.744 1.00 96.19 26 GLY C N 1
ATOM 1550 C CA . GLY C 1 26 ? -42.357 34.492 37.578 1.00 96.08 26 GLY C CA 1
ATOM 1551 C C . GLY C 1 26 ? -43.099 35.779 37.367 1.00 97.49 26 GLY C C 1
ATOM 1552 O O . GLY C 1 26 ? -42.816 36.822 37.925 1.00 98.63 26 GLY C O 1
ATOM 1553 N N . ASP C 1 27 ? -44.085 35.654 36.505 1.00 97.43 27 ASP C N 1
ATOM 1554 C CA . ASP C 1 27 ? -45.019 36.715 36.154 1.00 93.53 27 ASP C CA 1
ATOM 1555 C C . ASP C 1 27 ? -46.464 36.227 36.229 1.00 86.82 27 ASP C C 1
ATOM 1556 O O . ASP C 1 27 ? -47.375 36.949 35.792 1.00 87.38 27 ASP C O 1
ATOM 1561 N N . ILE C 1 28 ? -46.694 35.019 36.761 1.00 76.29 28 ILE C N 1
ATOM 1562 C CA . ILE C 1 28 ? -48.029 34.438 36.879 1.00 77.48 28 ILE C CA 1
ATOM 1563 C C . ILE C 1 28 ? -48.486 34.521 38.321 1.00 73.15 28 ILE C C 1
ATOM 1564 O O . ILE C 1 28 ? -47.782 34.055 39.230 1.00 75.29 28 ILE C O 1
ATOM 1569 N N . LYS C 1 29 ? -49.678 35.073 38.533 1.00 62.64 29 LYS C N 1
ATOM 1570 C CA . LYS C 1 29 ? -50.234 35.214 39.866 1.00 61.64 29 LYS C CA 1
ATOM 1571 C C . LYS C 1 29 ? -51.542 34.443 39.950 1.00 55.94 29 LYS C C 1
ATOM 1572 O O . LYS C 1 29 ? -52.438 34.621 39.118 1.00 49.72 29 LYS C O 1
ATOM 1578 N N . VAL C 1 30 ? -51.637 33.574 40.940 1.00 58.76 30 VAL C N 1
ATOM 1579 C CA . VAL C 1 30 ? -52.899 32.959 41.321 1.00 57.69 30 VAL C CA 1
ATOM 1580 C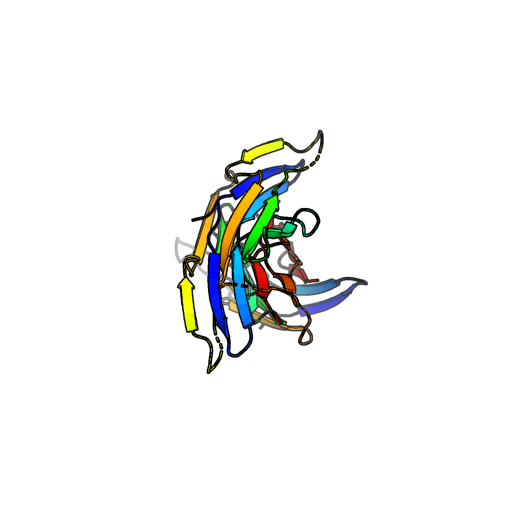 C . VAL C 1 30 ? -53.214 33.423 42.734 1.00 61.06 30 VAL C C 1
ATOM 1581 O O . VAL C 1 30 ? -52.308 33.546 43.568 1.00 62.41 30 VAL C O 1
ATOM 1585 N N . GLN C 1 31 ? -54.490 33.710 42.995 1.00 75.66 31 GLN C N 1
ATOM 1586 C CA . GLN C 1 31 ? -54.876 34.406 44.219 1.00 77.03 31 GLN C CA 1
ATOM 1587 C C . GLN C 1 31 ? -56.355 34.193 44.513 1.00 57.77 31 GLN C C 1
ATOM 1588 O O . GLN C 1 31 ? -57.183 34.156 43.604 1.00 57.47 31 GLN C O 1
ATOM 1594 N N . VAL C 1 32 ? -56.679 34.071 45.789 1.00 73.77 32 VAL C N 1
ATOM 1595 C CA . VAL C 1 32 ? -58.066 34.023 46.236 1.00 74.40 32 VAL C CA 1
ATOM 1596 C C . VAL C 1 32 ? -58.472 35.424 46.673 1.00 75.02 32 VAL C C 1
ATOM 1597 O O . VAL C 1 32 ? -57.767 36.067 47.465 1.00 66.88 32 VAL C O 1
ATOM 1601 N N . GLU C 1 33 ? -59.589 35.909 46.137 1.00 67.03 33 GLU C N 1
ATOM 1602 C CA . GLU C 1 33 ? -60.163 37.182 46.542 1.00 71.68 33 GLU C CA 1
ATOM 1603 C C . GLU C 1 33 ? -61.463 36.922 47.297 1.00 80.98 33 GLU C C 1
ATOM 1604 O O . GLU C 1 33 ? -62.328 36.180 46.811 1.00 81.07 33 GLU C O 1
ATOM 1610 N N . ASP C 1 34 ? -61.585 37.531 48.488 1.00 80.28 34 ASP C N 1
ATOM 1611 C CA . ASP C 1 34 ? -62.762 37.432 49.364 1.00 80.39 34 ASP C CA 1
ATOM 1612 C C . ASP C 1 34 ? -63.147 35.994 49.688 1.00 87.52 34 ASP C C 1
ATOM 1613 O O . ASP C 1 34 ? -64.307 35.730 49.991 1.00 80.22 34 ASP C O 1
ATOM 1618 N N . GLU C 1 35 ? -62.201 35.056 49.595 1.00 82.56 35 GLU C N 1
ATOM 1619 C CA . GLU C 1 35 ? -62.414 33.649 49.932 1.00 84.72 35 GLU C CA 1
ATOM 1620 C C . GLU C 1 35 ? -63.296 32.890 48.937 1.00 85.80 35 GLU C C 1
ATOM 1621 O O . GLU C 1 35 ? -63.383 31.662 49.023 1.00 90.17 35 GLU C O 1
ATOM 1623 N N . ASN C 1 36 ? -63.939 33.573 47.980 1.00 84.27 36 ASN C N 1
ATOM 1624 C CA . ASN C 1 36 ? -64.750 32.872 46.984 1.00 81.33 36 ASN C CA 1
ATOM 1625 C C . ASN C 1 36 ? -64.301 33.067 45.538 1.00 82.30 36 ASN C C 1
ATOM 1626 O O . ASN C 1 36 ? -64.503 32.160 44.724 1.00 83.58 36 ASN C O 1
ATOM 1631 N N . VAL C 1 37 ? -63.687 34.194 45.191 1.00 80.81 37 VAL C N 1
ATOM 1632 C CA . VAL C 1 37 ? -63.393 34.530 43.800 1.00 73.51 37 VAL C CA 1
ATOM 1633 C C . VAL C 1 37 ? -61.943 34.160 43.488 1.00 67.96 37 VAL C C 1
ATOM 1634 O O . VAL C 1 37 ? -61.013 34.659 44.134 1.00 66.38 37 VAL C O 1
ATOM 1638 N N . LEU C 1 38 ? -61.744 33.283 42.503 1.00 61.45 38 LEU C N 1
ATOM 1639 C CA . LEU C 1 38 ? -60.403 32.908 42.072 1.00 58.80 38 LEU C CA 1
ATOM 1640 C C . LEU C 1 38 ? -59.933 33.886 41.002 1.00 62.41 38 LEU C C 1
ATOM 1641 O O . LEU C 1 38 ? -60.664 34.175 40.051 1.00 59.14 38 LEU C O 1
ATOM 1646 N N . LEU C 1 39 ? -58.722 34.409 41.166 1.00 57.39 39 LEU C N 1
ATOM 1647 C CA . LEU C 1 39 ? -58.194 35.408 40.248 1.00 65.62 39 LEU C CA 1
ATOM 1648 C C . LEU C 1 39 ? -56.860 34.928 39.689 1.00 57.74 39 LEU C C 1
ATOM 1649 O O . LEU C 1 39 ? -55.902 34.728 40.441 1.00 58.29 39 LEU C O 1
ATOM 1654 N N . ILE C 1 40 ? -56.803 34.755 38.372 1.00 55.75 40 ILE C N 1
ATOM 1655 C CA . ILE C 1 40 ? -55.641 34.199 37.689 1.00 68.66 40 ILE C CA 1
ATOM 1656 C C . ILE C 1 40 ? -55.074 35.244 36.731 1.00 69.32 40 ILE C C 1
ATOM 1657 O O . ILE C 1 40 ? -55.794 35.781 35.881 1.00 58.64 40 ILE C O 1
ATOM 1662 N N . SER C 1 41 ? -53.782 35.519 36.865 1.00 70.76 41 SER C N 1
ATOM 1663 C CA . SER C 1 41 ? -53.158 36.588 36.107 1.00 68.33 41 SER C CA 1
ATOM 1664 C C . SER C 1 41 ? -51.823 36.117 35.533 1.00 67.55 41 SER C C 1
ATOM 1665 O O . SER C 1 41 ? -51.124 35.294 36.136 1.00 57.61 41 SER C O 1
ATOM 1668 N N . GLY C 1 42 ? -51.495 36.638 34.345 1.00 48.92 42 GLY C N 1
ATOM 1669 C CA . GLY C 1 42 ? -50.182 36.475 33.742 1.00 47.60 42 GLY C CA 1
ATOM 1670 C C . GLY C 1 42 ? -49.757 37.643 32.854 1.00 64.62 42 GLY C C 1
ATOM 1671 O O . GLY C 1 42 ? -50.569 38.206 32.107 1.00 60.12 42 GLY C O 1
ATOM 1672 N N . GLU C 1 43 ? -48.484 38.021 32.904 1.00 61.33 43 GLU C N 1
ATOM 1673 C CA . GLU C 1 43 ? -47.984 39.144 32.117 1.00 62.95 43 GLU C CA 1
ATOM 1674 C C . GLU C 1 43 ? -46.991 38.659 31.059 1.00 60.81 43 GLU C C 1
ATOM 1675 O O . GLU C 1 43 ? -46.015 37.965 31.378 1.00 67.52 43 GLU C O 1
ATOM 1677 N N . ARG C 1 44 ? -47.258 39.004 29.803 1.00 54.70 44 ARG C N 1
ATOM 1678 C CA . ARG C 1 44 ? -46.327 38.743 28.715 1.00 59.05 44 ARG C CA 1
ATOM 1679 C C . ARG C 1 44 ? -45.438 39.966 28.528 1.00 67.30 44 ARG C C 1
ATOM 1680 O O . ARG C 1 44 ? -45.930 41.097 28.419 1.00 61.04 44 ARG C O 1
ATOM 1688 N N . LYS C 1 45 ? -44.132 39.735 28.507 1.00 77.72 45 LYS C N 1
ATOM 1689 C CA . LYS C 1 45 ? -43.135 40.777 28.330 1.00 88.94 45 LYS C CA 1
ATOM 1690 C C . LYS C 1 45 ? -42.344 40.524 27.049 1.00 87.78 45 LYS C C 1
ATOM 1691 O O . LYS C 1 45 ? -42.432 39.459 26.433 1.00 88.32 45 LYS C O 1
ATOM 1697 N N . ARG C 1 46 ? -41.555 41.521 26.656 1.00 91.32 46 ARG C N 1
ATOM 1698 C CA . ARG C 1 46 ? -40.765 41.455 25.436 1.00 85.31 46 ARG C CA 1
ATOM 1699 C C . ARG C 1 46 ? -39.340 41.903 25.735 1.00 86.12 46 ARG C C 1
ATOM 1700 O O . ARG C 1 46 ? -39.126 42.838 26.514 1.00 85.16 46 ARG C O 1
ATOM 1708 N N . GLU C 1 47 ? -38.379 41.226 25.108 1.00 88.94 47 GLU C N 1
ATOM 1709 C CA . GLU C 1 47 ? -36.942 41.394 25.361 1.00 87.74 47 GLU C CA 1
ATOM 1710 C C . GLU C 1 47 ? -36.493 42.842 25.570 1.00 85.67 47 GLU C C 1
ATOM 1711 O O . GLU C 1 47 ? -36.990 43.760 24.924 1.00 82.79 47 GLU C O 1
ATOM 1713 N N . LYS C 1 50 ? -31.357 44.301 22.206 1.00 72.38 50 LYS C N 1
ATOM 1714 C CA . LYS C 1 50 ? -30.005 44.197 21.647 1.00 83.94 50 LYS C CA 1
ATOM 1715 C C . LYS C 1 50 ? -29.800 45.105 20.428 1.00 89.27 50 LYS C C 1
ATOM 1716 O O . LYS C 1 50 ? -30.592 45.082 19.490 1.00 92.00 50 LYS C O 1
ATOM 1718 N N . GLU C 1 51 ? -28.719 45.891 20.438 1.00 90.04 51 GLU C N 1
ATOM 1719 C CA . GLU C 1 51 ? -28.494 46.904 19.412 1.00 90.28 51 GLU C CA 1
ATOM 1720 C C . GLU C 1 51 ? -28.154 46.313 18.047 1.00 101.55 51 GLU C C 1
ATOM 1721 O O . GLU C 1 51 ? -27.982 47.076 17.086 1.00 108.41 51 GLU C O 1
ATOM 1723 N N . GLY C 1 52 ? -28.057 44.989 17.937 1.00 100.87 52 GLY C N 1
ATOM 1724 C CA . GLY C 1 52 ? -27.796 44.344 16.667 1.00 93.64 52 GLY C CA 1
ATOM 1725 C C . GLY C 1 52 ? -28.994 43.607 16.103 1.00 90.52 52 GLY C C 1
ATOM 1726 O O . GLY C 1 52 ? -28.984 43.214 14.930 1.00 86.66 52 GLY C O 1
ATOM 1727 N N . VAL C 1 53 ? -30.035 43.412 16.925 1.00 92.59 53 VAL C N 1
ATOM 1728 C CA . VAL C 1 53 ? -31.268 42.753 16.497 1.00 87.16 53 VAL C CA 1
ATOM 1729 C C . VAL C 1 53 ? -32.301 43.813 16.138 1.00 90.19 53 VAL C C 1
ATOM 1730 O O . VAL C 1 53 ? -32.361 44.885 16.754 1.00 94.23 53 VAL C O 1
ATOM 1734 N N . LYS C 1 54 ? -33.121 43.512 15.135 1.00 84.38 54 LYS C N 1
ATOM 1735 C CA . LYS C 1 54 ? -34.088 44.450 14.586 1.00 69.80 54 LYS C CA 1
ATOM 1736 C C . LYS C 1 54 ? -35.408 43.717 14.374 1.00 71.77 54 LYS C C 1
ATOM 1737 O O . LYS C 1 54 ? -35.422 42.586 13.870 1.00 69.63 54 LYS C O 1
ATOM 1743 N N . TYR C 1 55 ? -36.506 44.336 14.805 1.00 70.18 55 TYR C N 1
ATOM 1744 C CA . TYR C 1 55 ? -37.830 43.757 14.608 1.00 64.71 55 TYR C CA 1
ATOM 1745 C C . TYR C 1 55 ? -38.325 44.057 13.198 1.00 67.52 55 TYR C C 1
ATOM 1746 O O . TYR C 1 55 ? -38.107 45.150 12.666 1.00 75.71 55 TYR C O 1
ATOM 1755 N N . LEU C 1 56 ? -38.978 43.073 12.581 1.00 61.72 56 LEU C N 1
ATOM 1756 C CA . LEU C 1 56 ? -39.543 43.243 11.245 1.00 68.68 56 LEU C CA 1
ATOM 1757 C C . LEU C 1 56 ? -41.027 43.006 11.216 1.00 70.21 56 LEU C C 1
ATOM 1758 O O . LEU C 1 56 ? -41.711 43.502 10.311 1.00 69.93 56 LEU C O 1
ATOM 1763 N N . LYS C 1 57 ? -41.526 42.216 12.151 1.00 58.82 57 LYS C N 1
ATOM 1764 C CA . LYS C 1 57 ? -42.945 41.991 12.301 1.00 60.81 57 LYS C CA 1
ATOM 1765 C C . LYS C 1 57 ? -43.212 41.670 13.760 1.00 59.67 57 LYS C C 1
ATOM 1766 O O . LYS C 1 57 ? -42.527 40.840 14.369 1.00 55.01 57 LYS C O 1
ATOM 1772 N N . MET C 1 58 ? -44.196 42.351 14.320 1.00 58.55 58 MET C N 1
ATOM 1773 C CA . MET C 1 58 ? -44.560 42.170 15.719 1.00 56.50 58 MET C CA 1
ATOM 1774 C C . MET C 1 58 ? -46.081 42.208 15.719 1.00 57.74 58 MET C C 1
ATOM 1775 O O . MET C 1 58 ? -46.683 43.278 15.593 1.00 62.67 58 MET C O 1
ATOM 1780 N N . GLU C 1 59 ? -46.701 41.032 15.798 1.00 55.32 59 GLU C N 1
ATOM 1781 C CA . GLU C 1 59 ? -48.150 40.977 15.927 1.00 64.67 59 GLU C CA 1
ATOM 1782 C C . GLU C 1 59 ? -48.603 40.193 17.151 1.00 57.61 59 GLU C C 1
ATOM 1783 O O . GLU C 1 59 ? -49.804 39.996 17.329 1.00 65.09 59 GLU C O 1
ATOM 1789 N N . ARG C 1 60 ? -47.692 39.773 18.020 1.00 59.88 60 ARG C N 1
ATOM 1790 C CA . ARG C 1 60 ? -48.101 39.173 19.285 1.00 63.22 60 ARG C CA 1
ATOM 1791 C C . ARG C 1 60 ? -48.422 40.273 20.292 1.00 62.47 60 ARG C C 1
ATOM 1792 O O . ARG C 1 60 ? -47.607 41.174 20.510 1.00 68.89 60 ARG C O 1
ATOM 1800 N N . ARG C 1 61 ? -49.599 40.203 20.909 1.00 57.95 61 ARG C N 1
ATOM 1801 C CA . ARG C 1 61 ? -49.957 41.180 21.935 1.00 69.05 61 ARG C CA 1
ATOM 1802 C C . ARG C 1 61 ? -49.256 40.863 23.248 1.00 64.18 61 ARG C C 1
ATOM 1803 O O . ARG C 1 61 ? -49.131 39.699 23.630 1.00 73.41 61 ARG C O 1
ATOM 1811 N N . ILE C 1 62 ? -48.803 41.904 23.951 1.00 66.46 62 ILE C N 1
ATOM 1812 C CA . ILE C 1 62 ? -48.217 41.699 25.275 1.00 78.48 62 ILE C CA 1
ATOM 1813 C C . ILE C 1 62 ? -49.041 42.423 26.333 1.00 86.67 62 ILE C C 1
ATOM 1814 O O . ILE C 1 62 ? -50.116 42.965 26.048 1.00 85.94 62 ILE C O 1
ATOM 1819 N N . GLY C 1 63 ? -48.545 42.432 27.561 1.00 87.81 63 GLY C N 1
ATOM 1820 C CA . GLY C 1 63 ? -49.322 42.878 28.688 1.00 83.19 63 GLY C CA 1
ATOM 1821 C C . GLY C 1 63 ? -49.903 41.715 29.467 1.00 82.19 63 GLY C C 1
ATOM 1822 O O . GLY C 1 63 ? -49.495 40.555 29.336 1.00 77.86 63 GLY C O 1
ATOM 1823 N N . LYS C 1 64 ? -50.894 42.040 30.289 1.00 85.67 64 LYS C N 1
ATOM 1824 C CA . LYS C 1 64 ? -51.430 41.103 31.265 1.00 87.90 64 LYS C CA 1
ATOM 1825 C C . LYS C 1 64 ? -52.685 40.427 30.730 1.00 85.99 64 LYS C C 1
ATOM 1826 O O . LYS C 1 64 ? -53.569 41.093 30.180 1.00 90.43 64 LYS C O 1
ATOM 1832 N N . LEU C 1 65 ? -52.748 39.104 30.887 1.00 79.98 65 LEU C N 1
ATOM 1833 C CA . LEU C 1 65 ? -53.962 38.331 30.660 1.00 76.17 65 LEU C CA 1
ATOM 1834 C C . LEU C 1 65 ? -54.489 37.883 32.024 1.00 74.94 65 LEU C C 1
ATOM 1835 O O . LEU C 1 65 ? -53.771 37.223 32.786 1.00 68.88 65 LEU C O 1
ATOM 1840 N N . MET C 1 66 ? -55.733 38.252 32.333 1.00 76.19 66 MET C N 1
ATOM 1841 C CA . MET C 1 66 ? -56.321 38.064 33.654 1.00 74.81 66 MET C CA 1
ATOM 1842 C C . MET C 1 66 ? -57.728 37.491 33.524 1.00 83.89 66 MET C C 1
ATOM 1843 O O . MET C 1 66 ? -58.513 37.945 32.689 1.00 86.06 66 MET C O 1
ATOM 1848 N N . ARG C 1 67 ? -58.050 36.494 34.354 1.00 86.94 67 ARG C N 1
ATOM 1849 C CA . ARG C 1 67 ? -59.410 35.971 34.414 1.00 87.10 67 ARG C CA 1
ATOM 1850 C C . ARG C 1 67 ? -59.790 35.629 35.851 1.00 80.16 67 ARG C C 1
ATOM 1851 O O . ARG C 1 67 ? -58.981 35.063 36.592 1.00 80.74 67 ARG C O 1
ATOM 1859 N N . LYS C 1 68 ? -61.017 35.996 36.243 1.00 75.09 68 LYS C N 1
ATOM 1860 C CA . LYS C 1 68 ? -61.570 35.681 37.557 1.00 70.85 68 LYS C CA 1
ATOM 1861 C C . LYS C 1 68 ? -62.707 34.674 37.450 1.00 70.64 68 LYS C C 1
ATOM 1862 O O . LYS C 1 68 ? -63.531 34.732 36.532 1.00 68.10 68 LYS C O 1
ATOM 1868 N N . PHE C 1 69 ? -62.776 33.781 38.435 1.00 74.74 69 PHE C N 1
ATOM 1869 C CA . PHE C 1 69 ? -63.858 32.814 38.550 1.00 80.41 69 PHE C CA 1
ATOM 1870 C C . PHE C 1 69 ? -64.431 32.840 39.961 1.00 89.06 69 PHE C C 1
ATOM 1871 O O . PHE C 1 69 ? -63.744 33.197 40.923 1.00 95.42 69 PHE C O 1
ATOM 1879 N N . VAL C 1 70 ? -65.695 32.445 40.076 1.00 82.25 70 VAL C N 1
ATOM 1880 C CA . VAL C 1 70 ? -66.431 32.499 41.334 1.00 81.62 70 VAL C CA 1
ATOM 1881 C C . VAL C 1 70 ? -66.835 31.079 41.719 1.00 79.21 70 VAL C C 1
ATOM 1882 O O . VAL C 1 70 ? -67.509 30.387 40.946 1.00 82.62 70 VAL C O 1
ATOM 1886 N N . LEU C 1 71 ? -66.445 30.657 42.914 1.00 81.94 71 LEU C N 1
ATOM 1887 C CA . LEU C 1 71 ? -66.844 29.371 43.462 1.00 88.05 71 LEU C CA 1
ATOM 1888 C C . LEU C 1 71 ? -67.877 29.552 44.579 1.00 98.23 71 LEU C C 1
ATOM 1889 O O . LEU C 1 71 ? -68.065 30.660 45.091 1.00 107.53 71 LEU C O 1
ATOM 1891 N N . PRO C 1 72 ? -68.592 28.485 44.953 1.00 92.48 72 PRO C N 1
ATOM 1892 C CA . PRO C 1 72 ? -69.616 28.592 46.012 1.00 87.38 72 PRO C CA 1
ATOM 1893 C C . PRO C 1 72 ? -69.062 29.060 47.356 1.00 81.50 72 PRO C C 1
ATOM 1894 O O . PRO C 1 72 ? -67.856 29.117 47.604 1.00 79.20 72 PRO C O 1
ATOM 1898 N N . GLU C 1 73 ? -69.984 29.387 48.257 1.00 83.18 73 GLU C N 1
ATOM 1899 C CA . GLU C 1 73 ? -69.611 29.893 49.579 1.00 80.47 73 GLU C CA 1
ATOM 1900 C C . GLU C 1 73 ? -69.177 28.773 50.522 1.00 80.27 73 GLU C C 1
ATOM 1901 O O . GLU C 1 73 ? -68.465 29.012 51.502 1.00 78.61 73 GLU C O 1
ATOM 1903 N N . ASN C 1 76 ? -64.654 28.128 50.131 1.00 67.52 76 ASN C N 1
ATOM 1904 C CA . ASN C 1 76 ? -63.590 28.058 51.138 1.00 70.81 76 ASN C CA 1
ATOM 1905 C C . ASN C 1 76 ? -62.316 27.337 50.627 1.00 76.27 76 ASN C C 1
ATOM 1906 O O . ASN C 1 76 ? -62.146 26.144 50.849 1.00 74.17 76 ASN C O 1
ATOM 1911 N N . ILE C 1 77 ? -61.436 28.080 49.953 1.00 84.20 77 ILE C N 1
ATOM 1912 C CA . ILE C 1 77 ? -60.285 27.518 49.239 1.00 85.12 77 ILE C CA 1
ATOM 1913 C C . ILE C 1 77 ? -59.109 27.369 50.202 1.00 78.55 77 ILE C C 1
ATOM 1914 O O . ILE C 1 77 ? -58.468 28.360 50.553 1.00 83.50 77 ILE C O 1
ATOM 1919 N N . GLU C 1 78 ? -58.765 26.130 50.577 1.00 66.66 78 GLU C N 1
ATOM 1920 C CA . GLU C 1 78 ? -57.632 25.920 51.469 1.00 58.61 78 GLU C CA 1
ATOM 1921 C C . GLU C 1 78 ? -56.541 25.022 50.908 1.00 56.52 78 GLU C C 1
ATOM 1922 O O . GLU C 1 78 ? -55.533 24.810 51.589 1.00 57.13 78 GLU C O 1
ATOM 1928 N N . ALA C 1 79 ? -56.706 24.483 49.709 1.00 54.50 79 ALA C N 1
ATOM 1929 C CA . ALA C 1 79 ? -55.676 23.677 49.066 1.00 59.76 79 ALA C CA 1
ATOM 1930 C C . ALA C 1 79 ? -55.656 24.071 47.602 1.00 50.91 79 ALA C C 1
ATOM 1931 O O . ALA C 1 79 ? -56.562 23.718 46.844 1.00 51.61 79 ALA C O 1
ATOM 1933 N N . ILE C 1 80 ? -54.649 24.807 47.204 1.00 50.26 80 ILE C N 1
ATOM 1934 C CA . ILE C 1 80 ? -54.644 25.335 45.856 1.00 55.52 80 ILE C CA 1
ATOM 1935 C C . ILE C 1 80 ? -53.367 24.894 45.148 1.00 62.83 80 ILE C C 1
ATOM 1936 O O . ILE C 1 80 ? -52.318 24.678 45.768 1.00 63.83 80 ILE C O 1
ATOM 1941 N N . SER C 1 81 ? -53.460 24.770 43.829 1.00 64.80 81 SER C N 1
ATOM 1942 C CA . SER C 1 81 ? -52.447 24.057 43.061 1.00 61.48 81 SER C CA 1
ATOM 1943 C C . SER C 1 81 ? -52.303 24.678 41.679 1.00 54.96 81 SER C C 1
ATOM 1944 O O . SER C 1 81 ? -53.274 24.715 40.918 1.00 60.63 81 SER C O 1
ATOM 1947 N N . ALA C 1 82 ? -51.106 25.159 41.352 1.00 46.08 82 ALA C N 1
ATOM 1948 C CA . ALA C 1 82 ? -50.845 25.844 40.088 1.00 45.78 82 ALA C CA 1
ATOM 1949 C C . ALA C 1 82 ? -49.707 25.155 39.345 1.00 41.54 82 ALA C C 1
ATOM 1950 O O . ALA C 1 82 ? -48.610 24.994 39.890 1.00 42.29 82 ALA C O 1
ATOM 1952 N N . ILE C 1 83 ? -49.962 24.759 38.103 1.00 48.52 83 ILE C N 1
ATOM 1953 C CA . ILE C 1 83 ? -48.945 24.138 37.254 1.00 59.62 83 ILE C CA 1
ATOM 1954 C C . ILE C 1 83 ? -48.965 24.815 35.886 1.00 57.56 83 ILE C C 1
ATOM 1955 O O . ILE C 1 83 ? -50.028 25.099 35.320 1.00 49.44 83 ILE C O 1
ATOM 1960 N N . SER C 1 84 ? -47.781 25.081 35.361 1.00 57.73 84 SER C N 1
ATOM 1961 C CA . SER C 1 84 ? -47.605 25.763 34.089 1.00 56.45 84 SER C CA 1
ATOM 1962 C C . SER C 1 84 ? -46.903 24.798 33.133 1.00 57.75 84 SER C C 1
ATOM 1963 O O . SER C 1 84 ? -45.814 24.298 33.438 1.00 57.32 84 SER C O 1
ATOM 1966 N N . GLN C 1 85 ? -47.540 24.502 32.001 1.00 48.00 85 GLN C N 1
ATOM 1967 C CA . GLN C 1 85 ? -46.988 23.525 31.066 1.00 56.78 85 GLN C CA 1
ATOM 1968 C C . GLN C 1 85 ? -47.386 23.904 29.647 1.00 59.45 85 GLN C C 1
ATOM 1969 O O . GLN C 1 85 ? -48.582 23.952 29.326 1.00 47.41 85 GLN C O 1
ATOM 1975 N N . ASP C 1 86 ? -46.378 24.181 28.805 1.00 53.98 86 ASP C N 1
ATOM 1976 C CA . ASP C 1 86 ? -46.606 24.489 27.396 1.00 38.00 86 ASP C CA 1
ATOM 1977 C C . ASP C 1 86 ? -47.462 25.734 27.236 1.00 37.55 86 ASP C C 1
ATOM 1978 O O . ASP C 1 86 ? -48.334 25.797 26.369 1.00 39.76 86 ASP C O 1
ATOM 1983 N N . GLY C 1 87 ? -47.218 26.728 28.087 1.00 54.56 87 GLY C N 1
ATOM 1984 C CA . GLY C 1 87 ? -47.969 27.970 28.090 1.00 46.92 87 GLY C CA 1
ATOM 1985 C C . GLY C 1 87 ? -49.403 27.865 28.554 1.00 47.01 87 GLY C C 1
ATOM 1986 O O . GLY C 1 87 ? -50.179 28.814 28.383 1.00 47.20 87 GLY C O 1
ATOM 1987 N N . VAL C 1 88 ? -49.803 26.740 29.119 1.00 51.83 88 VAL C N 1
ATOM 1988 C CA . VAL C 1 88 ? -51.136 26.596 29.673 1.00 49.02 88 VAL C CA 1
ATOM 1989 C C . VAL C 1 88 ? -51.012 26.493 31.176 1.00 43.74 88 VAL C C 1
ATOM 1990 O O . VAL C 1 88 ? -50.258 25.654 31.683 1.00 44.87 88 VAL C O 1
ATOM 1994 N N . LEU C 1 89 ? -51.747 27.345 31.885 1.00 42.05 89 LEU C N 1
ATOM 1995 C CA . LEU C 1 89 ? -51.772 27.320 33.341 1.00 45.27 89 LEU C CA 1
ATOM 1996 C C . LEU C 1 89 ? -52.922 26.427 33.821 1.00 43.35 89 LEU C C 1
ATOM 1997 O O . LEU C 1 89 ? -54.063 26.564 33.365 1.00 39.88 89 LEU C O 1
ATOM 2002 N N . THR C 1 90 ? -52.631 25.501 34.717 1.00 39.20 90 THR C N 1
ATOM 2003 C CA . THR C 1 90 ? -53.672 24.616 35.247 1.00 55.42 90 THR C CA 1
ATOM 2004 C C . THR C 1 90 ? -53.755 24.786 36.757 1.00 49.57 90 THR C C 1
ATOM 2005 O O . THR C 1 90 ? -52.892 24.305 37.502 1.00 49.09 90 THR C O 1
ATOM 2009 N N . VAL C 1 91 ? -54.801 25.463 37.201 1.00 46.54 91 VAL C N 1
ATOM 2010 C CA . VAL C 1 91 ? -55.014 25.746 38.614 1.00 56.26 91 VAL C CA 1
ATOM 2011 C C . VAL C 1 91 ? -56.101 24.811 39.138 1.00 60.73 91 VAL C C 1
ATOM 2012 O O . VAL C 1 91 ? -57.231 24.804 38.624 1.00 52.63 91 VAL C O 1
ATOM 2016 N N . THR C 1 92 ? -55.752 24.016 40.152 1.00 54.04 92 THR C N 1
ATOM 2017 C CA . THR C 1 92 ? -56.672 23.102 40.823 1.00 54.49 92 THR C CA 1
ATOM 2018 C C . THR C 1 92 ? -56.927 23.557 42.257 1.00 55.98 92 THR C C 1
ATOM 2019 O O . THR C 1 92 ? -55.981 23.773 43.026 1.00 50.76 92 THR C O 1
ATOM 2023 N N . VAL C 1 93 ? -58.209 23.659 42.619 1.00 59.71 93 VAL C N 1
ATOM 2024 C CA . VAL C 1 93 ? -58.657 24.160 43.914 1.00 55.01 93 VAL C CA 1
ATOM 2025 C C . VAL C 1 93 ? -59.138 23.008 44.779 1.00 56.62 93 VAL C C 1
ATOM 2026 O O . VAL C 1 93 ? -59.850 22.111 44.311 1.00 51.10 93 VAL C O 1
ATOM 2030 N N . ASN C 1 94 ? -58.780 23.068 46.060 1.00 76.01 94 ASN C N 1
ATOM 2031 C CA . ASN C 1 94 ? -59.038 22.009 47.035 1.00 79.55 94 ASN C CA 1
ATOM 2032 C C . ASN C 1 94 ? -58.486 20.682 46.508 1.00 94.13 94 ASN C C 1
ATOM 2033 O O . ASN C 1 94 ? -59.161 19.650 46.480 1.00 107.40 94 ASN C O 1
ATOM 2038 N N . LYS C 1 95 ? -57.223 20.755 46.071 1.00 85.58 95 LYS C N 1
ATOM 2039 C CA . LYS C 1 95 ? -56.364 19.630 45.714 1.00 81.99 95 LYS C CA 1
ATOM 2040 C C . LYS C 1 95 ? -55.013 20.169 45.209 1.00 78.93 95 LYS C C 1
ATOM 2041 O O . LYS C 1 95 ? -54.155 20.610 45.989 1.00 73.37 95 LYS C O 1
#

Nearest PDB structures (foldseek):
  5ds1-assembly1_A-2  TM=1.011E+00  e=5.595E-15  Pisum sativum
  5ds1-assembly2_B  TM=9.914E-01  e=1.611E-13  Pisum sativum
  5ds1-assembly2_C  TM=9.839E-01  e=1.795E-13  Pisum sativum
  3guf-assembly1_B  TM=7.734E-01  e=5.935E-07  Xanthomonas citri
  5j7n-assembly1_A  TM=7.990E-01  e=7.782E-07  Xylella fastidiosa 9a5c

CATH classification: 2.60.40.790

Solvent-accessible surface area: 15973 Å² total; per-residue (Å²): 113,11,86,30,93,80,94,137,70,134,132,25,67,9,7,47,1,55,6,67,54,16,160,30,13,47,18,92,31,47,12,37,126,28,46,22,0,33,1,3,0,59,24,132,157,99,99,124,97,63,104,161,144,160,163,140,136,148,196,81,23,99,26,78,79,130,22,112,15,86,88,116,30,76,4,81,33,35,42,9,77,20,116,137,24,49,4,38,0,41,0,67,118,9,55,0,0,14,34,42,52,107,136,26,54,10,5,22,3,5,4,13,22,6,142,17,20,34,24,73,30,46,10,76,118,32,36,40,0,40,2,11,0,80,17,112,107,139,108,187,46,49,122,62,79,104,106,66,25,81,85,21,138,36,52,49,134,23,108,17,96,95,117,91,9,79,36,35,47,9,79,25,113,38,8,13,3,33,0,40,1,72,111,11,63,0,1,13,22,58,50,110,127,17,70,10,12,39,0,5,3,15,18,2,122,80,59,43,30,110,42,98,53,73,121,66,51,27,7,21,0,6,0,16,16,141,68,137,115,124,55,39,124,80,88,112,92,66,24,202,73,32,122,35,73,53,112,19,113,25,96,132,109,38,138,40,80,45,64,83,36,120,47,2,15,3,29,0,22,6,65,75

Organism: Pisum sativum (NCBI:txid3888)

Foldseek 3Di:
DFDWDWDDDPVKIKIKTAAPQFDVVQWDWDDDPQFKTKTKTWHDDDDPPVDDDPDDDDDTGMDIDMDGHDPVNGWDDWDWDADPRMIMMMTD/DFDWDWDDDPPKIKIKTAAAQFDVVQWDWDDDPFFKTKTKTWHDDDDDPDDDDDDDDDTTMDIDMDGHDDDGWDDWDWDADNRMIMIMTD/DFDWDWDDDPQKIKIKTAAPQFDPVFWDWDDDPQFKTKTKTWHDDDDPVDDDDDDDDDTGMDMDMDGHPDHFDDWDWDADNRMIMIMTRD

Sequence (272 aa):
STPADVKEHPNSYVFMVDMPGVKSGDIKVQVEDENVLLISGERKREEKEGVKYLKMERRIGKLMRKFVLPENANIEAISAISQDGVLTVTVNSTPADVKEHPNSYVFMVDMPGVKSGDIKVQVEDENVLLISGERKREKEGVKYLKMERRIGKLMRKFVLPENNIEAISAISQDGVLTVTVNSTPADVKEHPNSYVFMVDMPGVKSGDIKVQVEDENVLLISGERKREKEGVKYLKMERRIGKLMRKFVLPENIEAISAISQDGVLTVTVNK

Radius of gyration: 22.68 Å; Cα contacts (8 Å, |Δi|>4): 664; chains: 3; bounding box: 47×43×78 Å

InterPro domains:
  IPR002068 Alpha crystallin/Hsp20 domain [PF00011] (46-150)
  IPR002068 Alpha crystallin/Hsp20 domain [PS01031] (36-152)
  IPR008978 HSP20-like chaperone [G3DSA:2.60.40.790] (3-151)
  IPR008978 HSP20-like chaperone [SSF49764] (23-144)
  IPR031107 Small heat shock protein [PTHR11527] (12-150)

Secondary structure (DSSP, 8-state):
---EEEEEETTEEEEEEE-TT--TTSEEEEEETTTEEEEEEEE------S---S------EEEEEEEEPPTT----EEEEEEETTEEEEEE-/---EEEEEETTEEEEEEE-TT--TTSEEEEEETTTEEEEEEEE----TT-EEEEE----EEEEEEEEPPP----EEEEEEETTEEEEEE-/---EEEEEETTEEEEEEE-TT--TTSEEEEEETTTEEEEEEEE----TT-EEEEE----EEEEEEEE-------EEEEEETTEEEEEE--

B-factor: mean 68.46, std 18.41, range [26.49, 132.59]